Protein AF-A0A2T9YZB8-F1 (afdb_monomer_lite)

pLDDT: mean 80.37, std 16.75, range [32.88, 97.62]

Foldseek 3Di:
DDDDDPPPPPPPPPPPPQPVVVDDLVVLLVCCQVVLDLVVCVSDPSSVVSCPDLVSVLSNCVRNPLVDLQCVQPPPCVVVVVCLLDLVNLLVNVVVVRQQCGNPCSGSVNSCLQNVSLVSLLSQLLDWDWDWDDDDPPPPDPDDFFWADPNTGTHTDRSDDPVCLVVSCVVSVCVDPVNVSVNVSSVCSVVSVVVSSVVVPQDPVGTDDVPPDDPPD

Sequence (217 aa):
MTESVKENKNTTILECINPFEKLDENTLETIFILSGNPEISTLSIKFFRVAHYIPTQVKYLKRNIYARPEFAQSVFYPGHPKLAKKEELVIELLKQEIDIDQGGKNSIYNRIFKHKMNDALYTMLRMFKLEKITYTPGSGNKIEPYIFRNNEYYIVKSLMEEKKIKKIVEEFELYKDENIETLLILLDIRIIRHDLVKGCGISEEGLFLKEKRKVYI

Radius of gyration: 26.98 Å; chains: 1; bounding box: 84×47×89 Å

Structure (mmCIF, N/CA/C/O backbone):
data_AF-A0A2T9YZB8-F1
#
_entry.id   AF-A0A2T9YZB8-F1
#
loop_
_atom_site.group_PDB
_atom_site.id
_atom_site.type_symbol
_atom_site.label_atom_id
_atom_site.label_alt_id
_atom_site.label_comp_id
_atom_site.label_asym_id
_atom_site.label_entity_id
_atom_site.label_seq_id
_atom_site.pdbx_PDB_ins_code
_atom_site.Cartn_x
_atom_site.Cartn_y
_atom_site.Cartn_z
_atom_site.occupancy
_atom_site.B_iso_or_equiv
_atom_site.auth_seq_id
_atom_site.auth_comp_id
_atom_site.auth_asym_id
_atom_site.auth_atom_id
_atom_site.pdbx_PDB_model_num
ATOM 1 N N . MET A 1 1 ? -42.428 32.683 62.999 1.00 44.00 1 MET A N 1
ATOM 2 C CA . MET A 1 1 ? -40.978 32.824 62.764 1.00 44.00 1 MET A CA 1
ATOM 3 C C . MET A 1 1 ? -40.359 31.461 62.969 1.00 44.00 1 MET A C 1
ATOM 5 O O . MET A 1 1 ? -40.305 30.996 64.096 1.00 44.00 1 MET A O 1
ATOM 9 N N . THR A 1 2 ? -39.973 30.818 61.878 1.00 36.28 2 THR A N 1
ATOM 10 C CA . THR A 1 2 ? -39.180 29.590 61.876 1.00 36.28 2 THR A CA 1
ATOM 11 C C . THR A 1 2 ? -38.290 29.691 60.649 1.00 36.28 2 THR A C 1
ATOM 13 O O . THR A 1 2 ? -38.727 29.487 59.520 1.00 36.28 2 THR A O 1
ATOM 16 N N . GLU A 1 3 ? -37.069 30.158 60.889 1.00 42.62 3 GLU A N 1
ATOM 17 C CA . GLU A 1 3 ? -35.945 30.003 59.973 1.00 42.62 3 GLU A CA 1
ATOM 18 C C . GLU A 1 3 ? -35.447 28.550 60.001 1.00 42.62 3 GLU A C 1
ATOM 20 O O . GLU A 1 3 ? -35.822 27.773 60.882 1.00 42.62 3 GLU A O 1
ATOM 25 N N . SER A 1 4 ? -34.518 28.254 59.083 1.00 36.56 4 SER A N 1
ATOM 26 C CA . SER A 1 4 ? -33.731 27.018 58.936 1.00 36.56 4 SER A CA 1
ATOM 27 C C . SER A 1 4 ? -34.372 26.006 57.963 1.00 36.56 4 SER A C 1
ATOM 29 O O . SER A 1 4 ? -35.561 25.731 58.033 1.00 36.56 4 SER A O 1
ATOM 31 N N . VAL A 1 5 ? -33.698 25.437 56.961 1.00 39.66 5 VAL A N 1
ATOM 32 C CA . VAL A 1 5 ? -32.302 25.475 56.502 1.00 39.66 5 VAL A CA 1
ATOM 33 C C . VAL A 1 5 ? -32.358 25.290 54.979 1.00 39.66 5 VAL A C 1
ATOM 35 O O . VAL A 1 5 ? -32.970 24.338 54.498 1.00 39.66 5 VAL A O 1
ATOM 38 N N . LYS A 1 6 ? -31.722 26.172 54.198 1.00 42.91 6 LYS A N 1
ATOM 39 C CA . LYS A 1 6 ? -31.388 25.864 52.798 1.00 42.91 6 LYS A CA 1
ATOM 40 C C . LYS A 1 6 ? -30.210 24.894 52.820 1.00 42.91 6 LYS A C 1
ATOM 42 O O . LYS A 1 6 ? -29.080 25.307 53.066 1.00 42.91 6 LYS A O 1
ATOM 47 N N . GLU A 1 7 ? -30.472 23.614 52.581 1.00 40.53 7 GLU A N 1
ATOM 48 C CA . GLU A 1 7 ? -29.420 22.648 52.277 1.00 40.53 7 GLU A CA 1
ATOM 49 C C . GLU A 1 7 ? -28.763 23.027 50.945 1.00 40.53 7 GLU A C 1
ATOM 51 O O . GLU A 1 7 ? -29.303 22.797 49.861 1.00 40.53 7 GLU A O 1
ATOM 56 N N . ASN A 1 8 ? -27.575 23.623 51.032 1.00 43.12 8 ASN A N 1
ATOM 57 C CA . ASN A 1 8 ? -26.653 23.730 49.911 1.00 43.12 8 ASN A CA 1
ATOM 58 C C . ASN A 1 8 ? -26.183 22.321 49.528 1.00 43.12 8 ASN A C 1
ATOM 60 O O . ASN A 1 8 ? -25.200 21.810 50.063 1.00 43.12 8 ASN A O 1
ATOM 64 N N . LYS A 1 9 ? -26.856 21.704 48.555 1.00 43.38 9 LYS A N 1
ATOM 65 C CA . LYS A 1 9 ? -26.303 20.577 47.799 1.00 43.38 9 LYS A CA 1
ATOM 66 C C . LYS A 1 9 ? -25.266 21.100 46.806 1.00 43.38 9 LYS A C 1
ATOM 68 O O . LYS A 1 9 ? -25.502 21.130 45.604 1.00 43.38 9 LYS A O 1
ATOM 73 N N . ASN A 1 10 ? -24.097 21.491 47.310 1.00 44.50 10 ASN A N 1
ATOM 74 C CA . ASN A 1 10 ? -22.891 21.540 46.486 1.00 44.50 10 ASN A CA 1
ATOM 75 C C . ASN A 1 10 ? -22.405 20.102 46.291 1.00 44.50 10 ASN A C 1
ATOM 77 O O . ASN A 1 10 ? -21.452 19.646 46.918 1.00 44.50 10 ASN A O 1
ATOM 81 N N . THR A 1 11 ? -23.109 19.360 45.441 1.00 44.06 11 THR A N 1
ATOM 82 C CA . THR A 1 11 ? -22.581 18.125 44.876 1.00 44.06 11 THR A CA 1
ATOM 83 C C . THR A 1 11 ? -21.593 18.546 43.802 1.00 44.06 11 THR A C 1
ATOM 85 O O . THR A 1 11 ? -21.965 18.772 42.653 1.00 44.06 11 THR A O 1
ATOM 88 N N . THR A 1 12 ? -20.331 18.717 44.187 1.00 46.50 12 THR A N 1
ATOM 89 C CA . THR A 1 12 ? -19.229 18.788 43.232 1.00 46.50 12 THR A CA 1
ATOM 90 C C . THR A 1 12 ? -19.216 17.446 42.514 1.00 46.50 12 THR A C 1
ATOM 92 O O . THR A 1 12 ? -18.733 16.449 43.050 1.00 46.50 12 THR A O 1
ATOM 95 N N . ILE A 1 13 ? -19.836 17.389 41.336 1.00 51.94 13 ILE A N 1
ATOM 96 C CA . ILE A 1 13 ? -19.652 16.289 40.398 1.00 51.94 13 ILE A CA 1
ATOM 97 C C . ILE A 1 13 ? -18.162 16.335 40.081 1.00 51.94 13 ILE A C 1
ATOM 99 O O . ILE A 1 13 ? -17.707 17.200 39.337 1.00 51.94 13 ILE A O 1
ATOM 103 N N . LEU A 1 14 ? -17.382 15.476 40.737 1.00 52.75 14 LEU A N 1
ATOM 104 C CA . LEU A 1 14 ? -16.025 15.201 40.309 1.00 52.75 14 LEU A CA 1
ATOM 105 C C . LEU A 1 14 ? -16.200 14.627 38.905 1.00 52.75 14 LEU A C 1
ATOM 107 O O . LEU A 1 14 ? -16.621 13.479 38.757 1.00 52.75 14 LEU A O 1
ATOM 111 N N . GLU A 1 15 ? -15.997 15.450 37.877 1.00 60.88 15 GLU A N 1
ATOM 112 C CA . GLU A 1 15 ? -15.907 14.956 36.513 1.00 60.88 15 GLU A CA 1
ATOM 113 C C . GLU A 1 15 ? -14.882 13.829 36.556 1.00 60.88 15 GLU A C 1
ATOM 115 O O . GLU A 1 15 ? -13.724 14.033 36.929 1.00 60.88 15 GLU A O 1
ATOM 120 N N . CYS A 1 16 ? -15.335 12.605 36.295 1.00 64.38 16 CYS A N 1
ATOM 121 C CA . CYS A 1 16 ? -14.466 11.445 36.282 1.00 64.38 16 CYS A CA 1
ATOM 122 C C . CYS A 1 16 ? -13.602 11.575 35.023 1.00 64.38 16 CYS A C 1
ATOM 124 O O . CYS A 1 16 ? -13.920 11.018 33.974 1.00 64.38 16 CYS A O 1
ATOM 126 N N . ILE A 1 17 ? -12.554 12.402 35.100 1.00 78.75 17 ILE A N 1
ATOM 127 C CA . ILE A 1 17 ? -11.642 12.655 33.991 1.00 78.75 17 ILE A CA 1
ATOM 128 C C . ILE A 1 17 ? -10.991 11.319 33.663 1.00 78.75 17 ILE A C 1
ATOM 130 O O . ILE A 1 17 ? -10.258 10.749 34.477 1.00 78.75 17 ILE A O 1
ATOM 134 N N . ASN A 1 18 ? -11.285 10.826 32.466 1.00 84.38 18 ASN A N 1
ATOM 135 C CA . ASN A 1 18 ? -10.741 9.587 31.951 1.00 84.38 18 ASN A CA 1
ATOM 136 C C . ASN A 1 18 ? -9.200 9.600 32.064 1.00 84.38 18 ASN A C 1
ATOM 138 O O . ASN A 1 18 ? -8.571 10.571 31.636 1.00 84.38 18 ASN A O 1
ATOM 142 N N . PRO A 1 19 ? -8.564 8.561 32.639 1.00 88.12 19 PRO A N 1
ATOM 143 C CA . PRO A 1 19 ? -7.125 8.574 32.896 1.00 88.12 19 PRO A CA 1
ATOM 144 C C . PRO A 1 19 ? -6.287 8.722 31.618 1.00 88.12 19 PRO A C 1
ATOM 146 O O . PRO A 1 19 ? -5.214 9.318 31.673 1.00 88.12 19 PRO A O 1
ATOM 149 N N . PHE A 1 20 ? -6.786 8.260 30.467 1.00 90.38 20 PHE A N 1
ATOM 150 C CA . PHE A 1 20 ? -6.106 8.404 29.177 1.00 90.38 20 PHE A CA 1
ATOM 151 C C . PHE A 1 20 ? -6.061 9.855 28.685 1.00 90.38 20 PHE A C 1
ATOM 153 O O . PHE A 1 20 ? -5.141 10.220 27.961 1.00 90.38 20 PHE A O 1
ATOM 160 N N . GLU A 1 21 ? -6.985 10.717 29.122 1.00 90.06 21 GLU A N 1
ATOM 161 C CA . GLU A 1 21 ? -6.969 12.143 28.762 1.00 90.06 21 GLU A CA 1
ATOM 162 C C . GLU A 1 21 ? -5.767 12.878 29.383 1.00 90.06 21 GLU A C 1
ATOM 164 O O . GLU A 1 21 ? -5.286 13.873 28.834 1.00 90.06 21 GLU A O 1
ATOM 169 N N . LYS A 1 22 ? -5.229 12.349 30.491 1.00 91.75 22 LYS A N 1
ATOM 170 C CA . LYS A 1 22 ? -4.060 12.901 31.193 1.00 91.75 22 LYS A CA 1
ATOM 171 C C . LYS A 1 22 ? -2.725 12.506 30.558 1.00 91.75 22 LYS A C 1
ATOM 173 O O . LYS A 1 22 ? -1.724 13.163 30.823 1.00 91.75 22 LYS A O 1
ATOM 178 N N . LEU A 1 23 ? -2.696 11.444 29.753 1.00 93.94 23 LEU A N 1
ATOM 179 C CA . LEU A 1 23 ? -1.476 10.962 29.102 1.00 93.94 23 LEU A CA 1
ATOM 180 C C . LEU A 1 23 ? -1.137 11.831 27.891 1.00 93.94 23 LEU A C 1
ATOM 182 O O . LEU A 1 23 ? -2.036 12.326 27.212 1.00 93.94 23 LEU A O 1
ATOM 186 N N . ASP A 1 24 ? 0.145 12.027 27.602 1.00 95.81 24 ASP A N 1
ATOM 187 C CA . ASP A 1 24 ? 0.586 12.721 26.391 1.00 95.81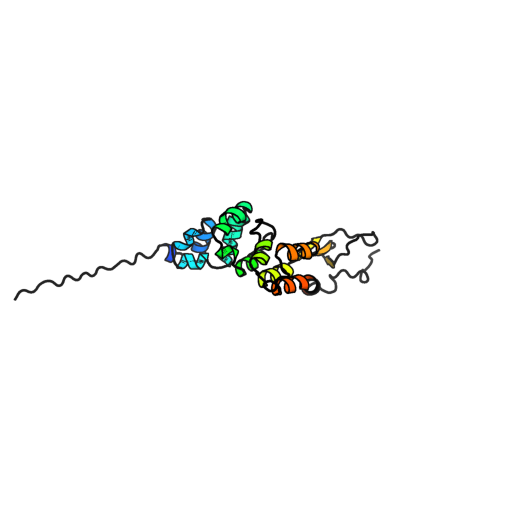 24 ASP A CA 1
ATOM 188 C C . ASP A 1 24 ? 0.372 11.866 25.126 1.00 95.81 24 ASP A C 1
ATOM 190 O O . ASP A 1 24 ? 0.149 10.655 25.187 1.00 95.81 24 ASP A O 1
ATOM 194 N N . GLU A 1 25 ? 0.423 12.511 23.959 1.00 95.88 25 GLU A N 1
ATOM 195 C CA . GLU A 1 25 ? 0.136 11.862 22.674 1.00 95.88 25 GLU A CA 1
ATOM 196 C C . GLU A 1 25 ? 1.131 10.747 22.325 1.00 95.88 25 GLU A C 1
ATOM 198 O O . GLU A 1 25 ? 0.713 9.728 21.778 1.00 95.88 25 GLU A O 1
ATOM 203 N N . ASN A 1 26 ? 2.413 10.881 22.689 1.00 96.69 26 ASN A N 1
ATOM 204 C CA . ASN A 1 26 ? 3.423 9.854 22.411 1.00 96.69 26 ASN A CA 1
ATOM 205 C C . ASN A 1 26 ? 3.191 8.610 23.274 1.00 96.69 26 ASN A C 1
ATOM 207 O O . ASN A 1 26 ? 3.314 7.478 22.793 1.00 96.69 26 ASN A O 1
ATOM 211 N N . THR A 1 27 ? 2.820 8.806 24.542 1.00 96.94 27 THR A N 1
ATOM 212 C CA . THR A 1 27 ? 2.438 7.707 25.435 1.00 96.94 27 THR A CA 1
ATOM 213 C C . THR A 1 27 ? 1.204 6.983 24.903 1.00 96.94 27 THR A C 1
ATOM 215 O O . THR A 1 27 ? 1.208 5.755 24.810 1.00 96.94 27 THR A O 1
ATOM 218 N N . LEU A 1 28 ? 0.170 7.719 24.484 1.00 97.19 28 LEU A N 1
ATOM 219 C CA . LEU A 1 28 ? -1.028 7.128 23.882 1.00 97.19 28 LEU A CA 1
ATOM 220 C C . LEU A 1 28 ? -0.701 6.374 22.589 1.00 97.19 28 LEU A C 1
ATOM 222 O O . LEU A 1 28 ? -1.117 5.229 22.437 1.00 97.19 28 LEU A O 1
ATOM 226 N N . GLU A 1 29 ? 0.092 6.956 21.689 1.00 97.62 29 GLU A N 1
ATOM 227 C CA . GLU A 1 29 ? 0.536 6.293 20.459 1.00 97.62 29 GLU A CA 1
ATOM 228 C C . GLU A 1 29 ? 1.261 4.976 20.777 1.00 97.62 29 GLU A C 1
ATOM 230 O O . GLU A 1 29 ? 0.983 3.938 20.172 1.00 97.62 29 GLU A O 1
ATOM 235 N N . THR A 1 30 ? 2.156 4.996 21.764 1.00 97.44 30 THR A N 1
ATOM 236 C CA . THR A 1 30 ? 2.915 3.816 22.187 1.00 97.44 30 THR A CA 1
ATOM 237 C C . THR A 1 30 ? 1.993 2.727 22.727 1.00 97.44 30 THR A C 1
ATOM 239 O O . THR A 1 30 ? 2.101 1.574 22.307 1.00 97.44 30 THR A O 1
ATOM 242 N N . ILE A 1 31 ? 1.041 3.078 23.599 1.00 96.50 31 ILE A N 1
ATOM 243 C CA . ILE A 1 31 ? 0.033 2.133 24.101 1.00 96.50 31 ILE A CA 1
ATOM 244 C C . ILE A 1 31 ? -0.785 1.574 22.930 1.00 96.50 31 ILE A C 1
ATOM 246 O O . ILE A 1 31 ? -0.981 0.359 22.859 1.00 96.50 31 ILE A O 1
ATOM 250 N N . PHE A 1 32 ? -1.204 2.427 21.984 1.00 97.06 32 PHE A N 1
ATOM 251 C CA . PHE A 1 32 ? -1.960 2.001 20.807 1.00 97.06 32 PHE A CA 1
ATOM 252 C C . PHE A 1 32 ? -1.230 0.901 20.042 1.00 97.06 32 PHE A C 1
ATOM 254 O O . PHE A 1 32 ? -1.743 -0.204 19.856 1.00 97.06 32 PHE A O 1
ATOM 261 N N . ILE A 1 33 ? 0.004 1.205 19.640 1.00 96.62 33 ILE A N 1
ATOM 262 C CA . ILE A 1 33 ? 0.843 0.339 18.819 1.00 96.62 33 ILE A CA 1
ATOM 263 C C . ILE A 1 33 ? 1.174 -0.961 19.554 1.00 96.62 33 ILE A C 1
ATOM 265 O O . ILE A 1 33 ? 1.114 -2.029 18.946 1.00 96.62 33 ILE A O 1
ATOM 269 N N . LEU A 1 34 ? 1.526 -0.900 20.840 1.00 96.31 34 LEU A N 1
ATOM 270 C CA . LEU A 1 34 ? 1.955 -2.080 21.594 1.00 96.31 34 LEU A CA 1
ATOM 271 C C . LEU A 1 34 ? 0.803 -3.006 21.987 1.00 96.31 34 LEU A C 1
ATOM 273 O O . LEU A 1 34 ? 1.030 -4.205 22.121 1.00 96.31 34 LEU A O 1
ATOM 277 N N . SER A 1 35 ? -0.416 -2.485 22.133 1.00 94.38 35 SER A N 1
ATOM 278 C CA . SER A 1 35 ? -1.579 -3.303 22.495 1.00 94.38 35 SER A CA 1
ATOM 279 C C . SER A 1 35 ? -1.949 -4.351 21.443 1.00 94.38 35 SER A C 1
ATOM 281 O O . SER A 1 35 ? -2.573 -5.357 21.770 1.00 94.38 35 SER A O 1
ATOM 283 N N . GLY A 1 36 ? -1.649 -4.081 20.166 1.00 90.44 36 GLY A N 1
ATOM 284 C CA . GLY A 1 36 ? -2.154 -4.867 19.044 1.00 90.44 36 GLY A CA 1
ATOM 285 C C . GLY A 1 36 ? -3.684 -4.875 18.902 1.00 90.44 36 GLY A C 1
ATOM 286 O O . GLY A 1 36 ? -4.187 -5.581 18.036 1.00 90.44 36 GLY A O 1
ATOM 287 N N . ASN A 1 37 ? -4.433 -4.083 19.675 1.00 91.25 37 ASN A N 1
ATOM 288 C CA . ASN A 1 37 ? -5.894 -4.095 19.701 1.00 91.25 37 ASN A CA 1
ATOM 289 C C . ASN A 1 37 ? -6.452 -2.731 19.252 1.00 91.25 37 ASN A C 1
ATOM 291 O O . ASN A 1 37 ? -6.304 -1.758 19.987 1.00 91.25 37 ASN A O 1
ATOM 295 N N . PRO A 1 38 ? -7.116 -2.631 18.087 1.00 91.06 38 PRO A N 1
ATOM 296 C CA . PRO A 1 38 ? -7.614 -1.351 17.588 1.00 91.06 38 PRO A CA 1
ATOM 297 C C . PRO A 1 38 ? -8.761 -0.778 18.441 1.00 91.06 38 PRO A C 1
ATOM 299 O O . PRO A 1 38 ? -8.960 0.439 18.452 1.00 91.06 38 PRO A O 1
ATOM 302 N N . GLU A 1 39 ? -9.472 -1.617 19.202 1.00 92.56 39 GLU A N 1
ATOM 303 C CA . GLU A 1 39 ? -10.621 -1.212 20.025 1.00 92.56 39 GLU A CA 1
ATOM 304 C C . GLU A 1 39 ? -10.229 -0.303 21.191 1.00 92.56 39 GLU A C 1
ATOM 306 O O . GLU A 1 39 ? -11.036 0.490 21.656 1.00 92.56 39 GLU A O 1
ATOM 311 N N . ILE A 1 40 ? -8.969 -0.315 21.637 1.00 93.19 40 ILE A N 1
ATOM 312 C CA . ILE A 1 40 ? -8.544 0.590 22.721 1.00 93.19 40 ILE A CA 1
ATOM 313 C C . ILE A 1 40 ? -8.639 2.069 22.319 1.00 93.19 40 ILE A C 1
ATOM 315 O O . ILE A 1 40 ? -8.649 2.947 23.179 1.00 93.19 40 ILE A O 1
ATOM 319 N N . SER A 1 41 ? -8.726 2.360 21.016 1.00 92.94 41 SER A N 1
ATOM 320 C CA . SER A 1 41 ? -8.947 3.717 20.516 1.00 92.94 41 SER A CA 1
ATOM 321 C C . SER A 1 41 ? -10.281 4.309 20.975 1.00 92.94 41 SER A C 1
ATOM 323 O O . SER A 1 41 ? -10.423 5.528 20.986 1.00 92.94 41 SER A O 1
ATOM 325 N N . THR A 1 42 ? -11.247 3.487 21.399 1.00 94.12 42 THR A N 1
ATOM 326 C CA . THR A 1 42 ? -12.550 3.951 21.896 1.00 94.12 42 THR A CA 1
ATOM 327 C C . THR A 1 42 ? -12.518 4.362 23.365 1.00 94.12 42 THR A C 1
ATOM 329 O O . THR A 1 42 ? -13.522 4.850 23.880 1.00 94.12 42 THR A O 1
ATOM 332 N N . LEU A 1 43 ? -11.393 4.160 24.060 1.00 93.44 43 LEU A N 1
ATOM 333 C CA . LEU A 1 43 ? -11.299 4.416 25.495 1.00 93.44 43 LEU A CA 1
ATOM 334 C C . LEU A 1 43 ? -11.384 5.903 25.829 1.00 93.44 43 LEU A C 1
ATOM 336 O O . LEU A 1 43 ? -11.811 6.223 26.929 1.00 93.44 43 LEU A O 1
ATOM 340 N N . SER A 1 44 ? -10.985 6.809 24.934 1.00 94.50 44 SER A N 1
ATOM 341 C CA . SER A 1 44 ? -11.056 8.259 25.154 1.00 94.50 44 SER A CA 1
ATOM 342 C C . SER A 1 44 ? -11.046 9.023 23.823 1.00 94.50 44 SER A C 1
ATOM 344 O O . SER A 1 44 ? -10.613 8.489 22.802 1.00 94.50 44 SER A O 1
ATOM 346 N N . ILE A 1 45 ? -11.493 10.286 23.812 1.00 93.12 45 ILE A N 1
ATOM 347 C CA . ILE A 1 45 ? -11.504 11.111 22.588 1.00 93.12 45 ILE A CA 1
ATOM 348 C C . ILE A 1 45 ? -10.075 11.433 22.153 1.00 93.12 45 ILE A C 1
ATOM 350 O O . ILE A 1 45 ? -9.756 11.359 20.964 1.00 93.12 45 ILE A O 1
ATOM 354 N N . LYS A 1 46 ? -9.199 11.779 23.101 1.00 94.75 46 LYS A N 1
ATOM 355 C CA . LYS A 1 46 ? -7.782 12.005 22.806 1.00 94.75 46 LYS A CA 1
ATOM 356 C C . LYS A 1 46 ? -7.129 10.748 22.239 1.00 94.75 46 LYS A C 1
ATOM 358 O O . LYS A 1 46 ? -6.438 10.828 21.226 1.00 94.75 46 LYS A O 1
ATOM 363 N N . PHE A 1 47 ? -7.416 9.586 22.824 1.00 95.50 47 PHE A N 1
ATOM 364 C CA . PHE A 1 47 ? -6.885 8.318 22.339 1.00 95.50 47 PHE A CA 1
ATOM 365 C C . PHE A 1 47 ? -7.391 7.990 20.928 1.00 95.50 47 PHE A C 1
ATOM 367 O O . PHE A 1 47 ? -6.606 7.628 20.052 1.00 95.50 47 PHE A O 1
ATOM 374 N N . PHE A 1 48 ? -8.682 8.210 20.671 1.00 95.38 48 PHE A N 1
ATOM 375 C CA . PHE A 1 48 ? -9.274 8.065 19.345 1.00 95.38 48 PHE A CA 1
ATOM 376 C C . PHE A 1 48 ? -8.543 8.917 18.303 1.00 95.38 48 PHE A C 1
ATOM 378 O O . PHE A 1 48 ? -8.192 8.407 17.239 1.00 95.38 48 PHE A O 1
ATOM 385 N N . ARG A 1 49 ? -8.273 10.195 18.611 1.00 95.62 49 ARG A N 1
ATOM 386 C CA . ARG A 1 49 ? -7.558 11.116 17.710 1.00 95.62 49 ARG A CA 1
ATOM 387 C C . ARG A 1 49 ? -6.153 10.616 17.389 1.00 95.62 49 ARG A C 1
ATOM 389 O O . ARG A 1 49 ? -5.805 10.543 16.214 1.00 95.62 49 ARG A O 1
ATOM 396 N N . VAL A 1 50 ? -5.392 10.212 18.408 1.00 96.44 50 VAL A N 1
ATOM 397 C CA . VAL A 1 50 ? -4.040 9.653 18.236 1.00 96.44 50 VAL A CA 1
ATOM 398 C C . VAL A 1 50 ? -4.083 8.385 17.378 1.00 96.44 50 VAL A C 1
ATOM 400 O O . VAL A 1 50 ? -3.360 8.277 16.393 1.00 96.44 50 VAL A O 1
ATOM 403 N N . ALA A 1 51 ? -4.991 7.452 17.671 1.00 95.44 51 ALA A N 1
ATOM 404 C CA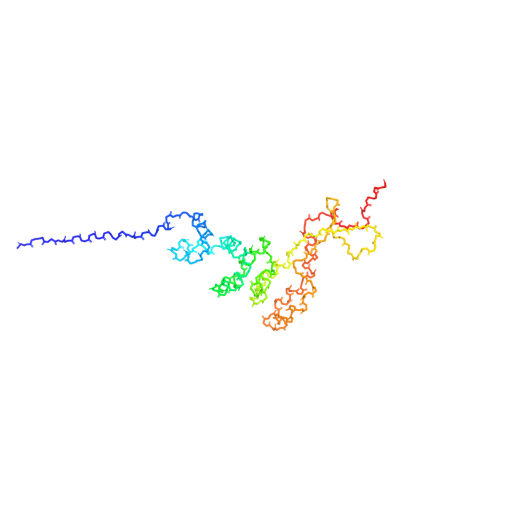 . ALA A 1 51 ? -5.136 6.206 16.917 1.00 95.44 51 ALA A CA 1
ATOM 405 C C . ALA A 1 51 ? -5.586 6.408 15.455 1.00 95.44 51 ALA A C 1
ATOM 407 O O . ALA A 1 51 ? -5.322 5.559 14.601 1.00 95.44 51 ALA A O 1
ATOM 408 N N . HIS A 1 52 ? -6.275 7.512 15.150 1.00 94.69 52 HIS A N 1
ATOM 409 C CA . HIS A 1 52 ? -6.740 7.837 13.796 1.00 94.69 52 HIS A CA 1
ATOM 410 C C . HIS A 1 52 ? -5.741 8.657 12.977 1.00 94.69 52 HIS A C 1
ATOM 412 O O . HIS A 1 52 ? -5.947 8.828 11.768 1.00 94.69 52 HIS A O 1
ATOM 418 N N . TYR A 1 53 ? -4.653 9.114 13.596 1.00 95.75 53 TYR A N 1
ATOM 419 C CA . TYR A 1 53 ? -3.575 9.793 12.900 1.00 95.75 53 TYR A CA 1
ATOM 420 C C . T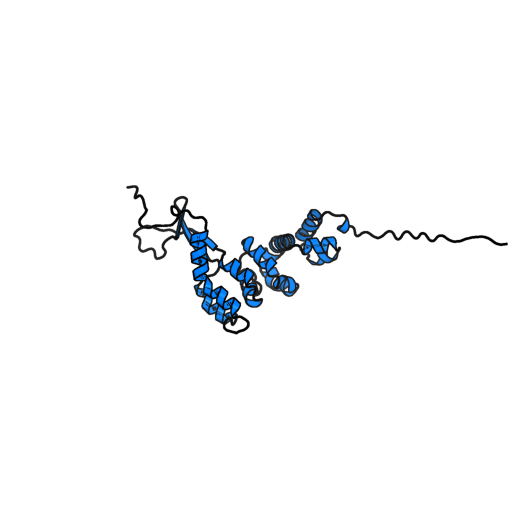YR A 1 53 ? -2.835 8.823 11.969 1.00 95.75 53 TYR A C 1
ATOM 422 O O . TYR A 1 53 ? -2.475 7.712 12.362 1.00 95.75 53 TYR A O 1
ATOM 430 N N . ILE A 1 54 ? -2.615 9.229 10.715 1.00 95.50 54 ILE A N 1
ATOM 431 C CA . ILE A 1 54 ? -2.078 8.346 9.669 1.00 95.50 54 ILE A CA 1
ATOM 432 C C . ILE A 1 54 ? -0.717 7.735 10.059 1.00 95.50 54 ILE A C 1
ATOM 434 O O . ILE A 1 54 ? -0.608 6.509 10.017 1.00 95.50 54 ILE A O 1
ATOM 438 N N . PRO A 1 55 ? 0.297 8.507 10.503 1.00 95.62 55 PRO A N 1
ATOM 439 C CA . PRO A 1 55 ? 1.567 7.938 10.958 1.00 95.62 55 PRO A CA 1
ATOM 440 C C . PRO A 1 55 ? 1.417 6.879 12.056 1.00 95.62 55 PRO A C 1
ATOM 442 O O . PRO A 1 55 ? 2.091 5.849 12.020 1.00 95.62 55 PRO A O 1
ATOM 445 N N . THR A 1 56 ? 0.496 7.085 12.999 1.00 96.69 56 THR A N 1
ATOM 446 C CA . THR A 1 56 ? 0.200 6.117 14.061 1.00 96.69 56 THR A CA 1
ATOM 447 C C . THR A 1 56 ? -0.435 4.845 13.498 1.00 96.69 56 THR A C 1
ATOM 449 O O . THR A 1 56 ? -0.006 3.740 13.839 1.00 96.69 56 THR A O 1
ATOM 452 N N . GLN A 1 57 ? -1.390 4.974 12.570 1.00 95.38 57 GLN A N 1
ATOM 453 C CA . GLN A 1 57 ? -1.988 3.835 11.867 1.00 95.38 57 GLN A CA 1
ATOM 454 C C . GLN A 1 57 ? -0.934 3.039 11.094 1.00 95.38 57 GLN A C 1
ATOM 456 O O . GLN A 1 57 ? -0.900 1.817 11.193 1.00 95.38 57 GLN A O 1
ATOM 461 N N . VAL A 1 58 ? -0.023 3.707 10.385 1.00 95.00 58 VAL A N 1
ATOM 462 C CA . VAL A 1 58 ? 1.070 3.058 9.644 1.00 95.00 58 VAL A CA 1
ATOM 463 C C . VAL A 1 58 ? 1.980 2.269 10.585 1.00 95.00 58 VAL A C 1
ATOM 465 O O . VAL A 1 58 ? 2.248 1.094 10.324 1.00 95.00 58 VAL A O 1
ATOM 468 N N . LYS A 1 59 ? 2.408 2.860 11.710 1.00 95.56 59 LYS A N 1
ATOM 469 C CA . LYS A 1 59 ? 3.223 2.163 12.722 1.00 95.56 59 LYS A CA 1
ATOM 470 C C . LYS A 1 59 ? 2.497 0.940 13.290 1.00 95.56 59 LYS A C 1
ATOM 472 O O . LYS A 1 59 ? 3.093 -0.134 13.384 1.00 95.56 59 LYS A O 1
ATOM 477 N N . TYR A 1 60 ? 1.214 1.085 13.629 1.00 95.44 60 TYR A N 1
ATOM 478 C CA . TYR A 1 60 ? 0.382 -0.009 14.133 1.00 95.44 60 TYR A CA 1
ATOM 479 C C . TYR A 1 60 ? 0.265 -1.143 13.104 1.00 95.44 60 TYR A C 1
ATOM 481 O O . TYR A 1 60 ? 0.508 -2.303 13.439 1.00 95.44 60 TYR A O 1
ATOM 489 N N . LEU A 1 61 ? -0.053 -0.820 11.846 1.00 93.44 61 LEU A N 1
ATOM 490 C CA . LEU A 1 61 ? -0.214 -1.808 10.780 1.00 93.44 61 LEU A CA 1
ATOM 491 C C . LEU A 1 61 ? 1.097 -2.529 10.480 1.00 93.44 61 LEU A C 1
ATOM 493 O O . LEU A 1 61 ? 1.105 -3.754 10.403 1.00 93.44 61 LEU A O 1
ATOM 497 N N . LYS A 1 62 ? 2.208 -1.797 10.352 1.00 91.56 62 LYS A N 1
ATOM 498 C CA . LYS A 1 62 ? 3.532 -2.376 10.090 1.00 91.56 62 LYS A CA 1
ATOM 499 C C . LYS A 1 62 ? 3.929 -3.371 11.180 1.00 91.56 62 LYS A C 1
ATOM 501 O O . LYS A 1 62 ? 4.395 -4.462 10.871 1.00 91.56 62 LYS A O 1
ATOM 506 N N . ARG A 1 63 ? 3.703 -3.015 12.449 1.00 92.19 63 ARG A N 1
ATOM 507 C CA . ARG A 1 63 ? 4.062 -3.856 13.596 1.00 92.19 63 ARG A CA 1
ATOM 508 C C . ARG A 1 63 ? 3.141 -5.064 13.770 1.00 92.19 63 ARG A C 1
ATOM 510 O O . ARG A 1 63 ? 3.632 -6.165 13.993 1.00 92.19 63 ARG A O 1
ATOM 517 N N . ASN A 1 64 ? 1.827 -4.853 13.740 1.00 91.56 64 ASN A N 1
ATOM 518 C CA . ASN A 1 64 ? 0.862 -5.846 14.224 1.00 91.56 64 ASN A CA 1
ATOM 519 C C . ASN A 1 64 ? 0.156 -6.611 13.104 1.00 91.56 64 ASN A C 1
ATOM 521 O O . ASN A 1 64 ? -0.287 -7.735 13.325 1.00 91.56 64 ASN A O 1
ATOM 525 N N . ILE A 1 65 ? 0.037 -6.005 11.921 1.00 90.06 65 ILE A N 1
ATOM 526 C CA . ILE A 1 65 ? -0.809 -6.510 10.837 1.00 90.06 65 ILE A CA 1
ATOM 527 C C . ILE A 1 65 ? 0.045 -7.063 9.696 1.00 90.06 65 ILE A C 1
ATOM 529 O O . ILE A 1 65 ? -0.026 -8.251 9.406 1.00 90.06 65 ILE A O 1
ATOM 533 N N . TYR A 1 66 ? 0.912 -6.248 9.094 1.00 86.88 66 TYR A N 1
ATOM 534 C CA . TYR A 1 66 ? 1.762 -6.664 7.970 1.00 86.88 66 TYR A CA 1
ATOM 535 C C . TYR A 1 66 ? 2.898 -7.611 8.372 1.00 86.88 66 TYR A C 1
ATOM 537 O O . TYR A 1 66 ? 3.411 -8.332 7.527 1.00 86.88 66 TYR A O 1
ATOM 545 N N . ALA A 1 67 ? 3.229 -7.703 9.663 1.00 85.56 67 ALA A N 1
ATOM 546 C CA . ALA A 1 67 ? 4.089 -8.770 10.173 1.00 85.56 67 ALA A CA 1
ATOM 547 C C . ALA A 1 67 ? 3.447 -10.174 10.068 1.00 85.56 67 ALA A C 1
ATOM 549 O O . ALA A 1 67 ? 4.128 -11.172 10.291 1.00 85.56 67 ALA A O 1
ATOM 550 N N . ARG A 1 68 ? 2.136 -10.261 9.787 1.00 87.75 68 ARG A N 1
ATOM 551 C CA . ARG A 1 68 ? 1.347 -11.503 9.705 1.00 87.75 68 ARG A CA 1
ATOM 552 C C . ARG A 1 68 ? 0.387 -11.434 8.503 1.00 87.75 68 ARG A C 1
ATOM 554 O O . ARG A 1 68 ? -0.793 -11.113 8.685 1.00 87.75 68 ARG A O 1
ATOM 561 N N . PRO A 1 69 ? 0.865 -11.693 7.272 1.00 81.06 69 PRO A N 1
ATOM 562 C CA . PRO A 1 69 ? 0.095 -11.460 6.046 1.00 81.06 69 PRO A CA 1
ATOM 563 C C . PRO A 1 69 ? -1.293 -12.123 6.021 1.00 81.06 69 PRO A C 1
ATOM 565 O O . PRO A 1 69 ? -2.264 -11.516 5.563 1.00 81.06 69 PRO A O 1
ATOM 568 N N . GLU A 1 70 ? -1.429 -13.331 6.573 1.00 84.25 70 GLU A N 1
ATOM 569 C CA . GLU A 1 70 ? -2.695 -14.071 6.627 1.00 84.25 70 GLU A CA 1
ATOM 570 C C . GLU A 1 70 ? -3.730 -13.370 7.519 1.00 84.25 70 GLU A C 1
ATOM 572 O O . GLU A 1 70 ? -4.924 -13.344 7.198 1.00 84.25 70 GLU A O 1
ATOM 577 N N . PHE A 1 71 ? -3.272 -12.764 8.621 1.00 86.12 71 PHE A N 1
ATOM 578 C CA . PHE A 1 71 ? -4.112 -12.019 9.559 1.00 86.12 71 PHE A CA 1
ATOM 579 C C . PHE A 1 71 ? -4.632 -10.726 8.931 1.00 86.12 71 PHE A C 1
ATOM 581 O O . PHE A 1 71 ? -5.827 -10.429 9.017 1.00 86.12 71 PHE A O 1
ATOM 588 N N . ALA A 1 72 ? -3.749 -9.990 8.249 1.00 82.06 72 ALA A N 1
ATOM 589 C CA . ALA A 1 72 ? -4.118 -8.795 7.498 1.00 82.06 72 ALA A CA 1
ATOM 590 C C . ALA A 1 72 ? -5.246 -9.098 6.501 1.00 82.06 72 ALA A C 1
ATOM 592 O O . ALA A 1 72 ? -6.253 -8.386 6.452 1.00 82.06 72 ALA A O 1
ATOM 593 N N . GLN A 1 73 ? -5.096 -10.194 5.750 1.00 78.50 73 GLN A N 1
ATOM 594 C CA . GLN A 1 73 ? -6.027 -10.596 4.704 1.00 78.50 73 GLN A CA 1
ATOM 595 C C . GLN A 1 73 ? -7.381 -11.054 5.242 1.00 78.50 73 GLN A C 1
ATOM 597 O O . GLN A 1 73 ? -8.413 -10.616 4.731 1.00 78.50 73 GLN A O 1
ATOM 602 N N . SER A 1 74 ? -7.374 -11.974 6.204 1.00 82.62 74 SER A N 1
ATOM 603 C CA . SER A 1 74 ? -8.551 -12.798 6.509 1.00 82.62 74 SER A CA 1
ATOM 604 C C . SER A 1 74 ? -9.297 -12.349 7.758 1.00 82.62 74 SER A C 1
ATOM 606 O O . SER A 1 74 ? -10.435 -12.760 7.958 1.00 82.62 74 SER A O 1
ATOM 608 N N . VAL A 1 75 ? -8.675 -11.503 8.584 1.00 85.50 75 VAL A N 1
ATOM 609 C CA . VAL A 1 75 ? -9.235 -11.093 9.876 1.00 85.50 75 VAL A CA 1
ATOM 610 C C . VAL A 1 75 ? -9.337 -9.576 9.969 1.00 85.50 75 VAL A C 1
ATOM 612 O O . VAL A 1 75 ? -10.434 -9.043 10.114 1.00 85.50 75 VAL A O 1
ATOM 615 N N . PHE A 1 76 ? -8.218 -8.863 9.815 1.00 89.62 76 PHE A N 1
ATOM 616 C CA . PHE A 1 76 ? -8.176 -7.430 10.104 1.00 89.62 76 PHE A CA 1
ATOM 617 C C . PHE A 1 76 ? -8.980 -6.586 9.105 1.00 89.62 76 PHE A C 1
ATOM 619 O O . PHE A 1 76 ? -9.929 -5.910 9.493 1.00 89.62 76 PHE A O 1
ATOM 626 N N . TYR A 1 77 ? -8.645 -6.613 7.811 1.00 90.06 77 TYR A N 1
ATOM 627 C CA . TYR A 1 77 ? -9.348 -5.777 6.828 1.00 90.06 77 TYR A CA 1
ATOM 628 C C . TYR A 1 77 ? -10.832 -6.136 6.633 1.00 90.06 77 TYR A C 1
ATOM 630 O O . TYR A 1 77 ? -11.623 -5.207 6.456 1.00 90.06 77 TYR A O 1
ATOM 638 N N . PRO A 1 78 ? -11.250 -7.417 6.711 1.00 88.56 78 PRO A N 1
ATOM 639 C CA . PRO A 1 78 ? -12.668 -7.766 6.784 1.00 88.56 78 PRO A CA 1
ATOM 640 C C . PRO A 1 78 ? -13.389 -7.141 7.989 1.00 88.56 78 PRO A C 1
ATOM 642 O O . PRO A 1 78 ? -14.507 -6.657 7.827 1.00 88.56 78 PRO A O 1
ATOM 645 N N . GLY A 1 79 ? -12.747 -7.095 9.164 1.00 88.94 79 GLY A N 1
ATOM 646 C CA . GLY A 1 79 ? -13.288 -6.451 10.370 1.00 88.94 79 GLY A CA 1
ATOM 647 C C . GLY A 1 79 ? -13.240 -4.918 10.344 1.00 88.94 79 GLY A C 1
ATOM 648 O O . GLY A 1 79 ? -14.074 -4.257 10.960 1.00 88.94 79 GLY A O 1
ATOM 649 N N . HIS A 1 80 ? -12.315 -4.331 9.580 1.00 90.38 80 HIS A N 1
ATOM 650 C CA . HIS A 1 80 ? -12.108 -2.882 9.501 1.00 90.38 80 HIS A CA 1
ATOM 651 C C . HIS A 1 80 ? -12.151 -2.361 8.047 1.00 90.38 80 HIS A C 1
ATOM 653 O O . HIS A 1 80 ? -11.165 -1.810 7.539 1.00 90.38 80 HIS A O 1
ATOM 659 N N . PRO A 1 81 ? -13.306 -2.447 7.355 1.00 90.62 81 PRO A N 1
ATOM 660 C CA . PRO A 1 81 ? -13.419 -2.122 5.929 1.00 90.62 81 PRO A CA 1
ATOM 661 C C . PRO A 1 81 ? -13.156 -0.644 5.608 1.00 90.62 81 PRO A C 1
ATOM 663 O O . PRO A 1 81 ? -12.744 -0.318 4.495 1.00 90.62 81 PRO A O 1
ATOM 666 N N . LYS A 1 82 ? -13.358 0.266 6.570 1.00 91.81 82 LYS A N 1
ATOM 667 C CA . LYS A 1 82 ? -13.013 1.689 6.405 1.00 91.81 82 LYS A CA 1
ATOM 668 C C . LYS A 1 82 ? -11.507 1.883 6.222 1.00 91.81 82 LYS A C 1
ATOM 670 O O . LYS A 1 82 ? -11.102 2.657 5.363 1.00 91.81 82 LYS A O 1
ATOM 675 N N . LEU A 1 83 ? -10.684 1.143 6.972 1.00 91.19 83 LEU A N 1
ATOM 676 C CA . LEU A 1 83 ? -9.228 1.176 6.812 1.00 91.19 83 LEU A CA 1
ATOM 677 C C . LEU A 1 83 ? -8.808 0.555 5.480 1.00 91.19 83 LEU A C 1
ATOM 679 O O . LEU A 1 83 ? -7.923 1.089 4.819 1.00 91.19 83 LEU A O 1
ATOM 683 N N . ALA A 1 84 ? -9.489 -0.509 5.039 1.00 90.75 84 ALA A N 1
ATOM 684 C CA . ALA A 1 84 ? -9.239 -1.124 3.734 1.00 90.75 84 ALA A CA 1
ATOM 685 C C . ALA A 1 84 ? -9.468 -0.146 2.562 1.00 90.75 84 ALA A C 1
ATOM 687 O O . ALA A 1 84 ? -8.766 -0.216 1.554 1.00 90.75 84 ALA A O 1
ATOM 688 N N . LYS A 1 85 ? -10.387 0.812 2.707 1.00 94.50 85 LYS A N 1
ATOM 689 C CA . LYS A 1 85 ? -10.708 1.825 1.688 1.00 94.50 85 LYS A CA 1
ATOM 690 C C . LYS A 1 85 ? -9.959 3.153 1.855 1.00 94.50 85 LYS A C 1
ATOM 692 O O . LYS A 1 85 ? -10.189 4.068 1.076 1.00 94.50 85 LYS A O 1
ATOM 697 N N . LYS A 1 86 ? -9.088 3.286 2.860 1.00 95.31 86 LYS A N 1
ATOM 698 C CA . LYS A 1 86 ? -8.395 4.548 3.149 1.00 95.31 86 LYS A CA 1
ATOM 699 C C . LYS A 1 86 ? -7.160 4.702 2.256 1.00 95.31 86 LYS A C 1
ATOM 701 O O . LYS A 1 86 ? -6.157 4.033 2.486 1.00 95.31 86 LYS A O 1
ATOM 706 N N . GLU A 1 87 ? -7.248 5.566 1.253 1.00 96.62 87 GLU A N 1
ATOM 707 C CA . GLU A 1 87 ? -6.203 5.769 0.240 1.00 96.62 87 GLU A CA 1
ATOM 708 C C . GLU A 1 87 ? -4.927 6.417 0.795 1.00 96.62 87 GLU A C 1
ATOM 710 O O . GLU A 1 87 ? -3.840 5.884 0.592 1.00 96.62 87 GLU A O 1
ATOM 715 N N . GLU A 1 88 ? -5.046 7.483 1.592 1.00 96.38 88 GLU A N 1
ATOM 716 C CA . GLU A 1 88 ? -3.900 8.144 2.248 1.00 96.38 88 GLU A CA 1
ATOM 717 C C . GLU A 1 88 ? -3.029 7.157 3.038 1.00 96.38 88 GLU A C 1
ATOM 719 O O . GLU A 1 88 ? -1.802 7.221 3.038 1.00 96.38 88 GLU A O 1
ATOM 724 N N . LEU A 1 89 ? -3.680 6.193 3.690 1.00 95.25 89 LEU A N 1
ATOM 725 C CA . LEU A 1 89 ? -3.010 5.140 4.437 1.00 95.25 89 LEU A CA 1
ATOM 726 C C . LEU A 1 89 ? -2.233 4.195 3.511 1.00 95.25 89 LEU A C 1
ATOM 728 O O . LEU A 1 89 ? -1.145 3.757 3.868 1.00 95.25 89 LEU A O 1
ATOM 732 N N . VAL A 1 90 ? -2.771 3.882 2.329 1.00 94.94 90 VAL A N 1
ATOM 733 C CA . VAL A 1 90 ? -2.070 3.079 1.316 1.00 94.94 90 VAL A CA 1
ATOM 734 C C . VAL A 1 90 ? -0.852 3.824 0.781 1.00 94.94 90 VAL A C 1
ATOM 736 O O . VAL A 1 90 ? 0.215 3.225 0.688 1.00 94.94 90 VAL A O 1
ATOM 739 N N . ILE A 1 91 ? -0.979 5.121 0.497 1.00 94.94 91 ILE A N 1
ATOM 740 C CA . ILE A 1 91 ? 0.133 5.969 0.046 1.00 94.94 91 ILE A CA 1
ATOM 741 C C . ILE A 1 91 ? 1.274 5.963 1.070 1.00 94.94 91 ILE A C 1
ATOM 743 O O . ILE A 1 91 ? 2.436 5.793 0.704 1.00 94.94 91 ILE A O 1
ATOM 747 N N . GLU A 1 92 ? 0.969 6.095 2.361 1.00 95.38 92 GLU A N 1
ATOM 748 C CA . GLU A 1 92 ? 2.006 6.056 3.397 1.00 95.38 92 GLU A CA 1
ATOM 749 C C . GLU A 1 92 ? 2.610 4.658 3.594 1.00 95.38 92 GLU A C 1
ATOM 751 O O . GLU A 1 92 ? 3.813 4.539 3.819 1.00 95.38 92 GLU A O 1
ATOM 756 N N . LEU A 1 93 ? 1.824 3.585 3.454 1.00 92.69 93 LEU A N 1
ATOM 757 C CA . LEU A 1 93 ? 2.358 2.216 3.468 1.00 92.69 93 LEU A CA 1
ATOM 758 C C . LEU A 1 93 ? 3.298 1.960 2.280 1.00 92.69 93 LEU A C 1
ATOM 760 O O . LEU A 1 93 ? 4.344 1.337 2.460 1.00 92.69 93 LEU A O 1
ATOM 764 N N . LEU A 1 94 ? 2.960 2.477 1.095 1.00 91.19 94 LEU A N 1
ATOM 765 C CA . LEU A 1 94 ? 3.809 2.433 -0.096 1.00 91.19 94 LEU A CA 1
ATOM 766 C C . LEU A 1 94 ? 5.152 3.129 0.160 1.00 91.19 94 LEU A C 1
ATOM 768 O O . LEU A 1 94 ? 6.201 2.520 -0.028 1.00 91.19 94 LEU A O 1
ATOM 772 N N . LYS A 1 95 ? 5.145 4.358 0.692 1.00 89.75 95 LYS A N 1
ATOM 773 C CA . LYS A 1 95 ? 6.375 5.100 1.048 1.00 89.75 95 LYS A CA 1
ATOM 774 C C . LYS A 1 95 ? 7.266 4.374 2.061 1.00 89.75 95 LYS A C 1
ATOM 776 O O . LYS A 1 95 ? 8.460 4.642 2.122 1.00 89.75 95 LYS A O 1
ATOM 781 N N . GLN A 1 96 ? 6.693 3.479 2.865 1.00 88.56 96 GLN A N 1
ATOM 782 C CA . GLN A 1 96 ? 7.405 2.654 3.845 1.00 88.56 96 GLN A CA 1
ATOM 783 C C . GLN A 1 96 ? 7.899 1.313 3.277 1.00 88.56 96 GLN A C 1
ATOM 785 O O . GLN A 1 96 ? 8.310 0.453 4.061 1.00 88.56 96 GLN A O 1
ATOM 790 N N . GLU A 1 97 ? 7.844 1.133 1.953 1.00 85.44 97 GLU A N 1
ATOM 791 C CA . GLU A 1 97 ? 8.319 -0.049 1.221 1.00 85.44 97 GLU A CA 1
ATOM 792 C C . GLU A 1 97 ? 7.644 -1.359 1.662 1.00 85.44 97 GLU A C 1
ATOM 794 O O . GLU A 1 97 ? 8.245 -2.434 1.641 1.00 85.44 97 GLU A O 1
ATOM 799 N N . ILE A 1 98 ? 6.372 -1.284 2.071 1.00 87.31 98 ILE A N 1
ATOM 800 C CA . ILE A 1 98 ? 5.567 -2.481 2.323 1.00 87.31 98 ILE A CA 1
ATOM 801 C C . ILE A 1 98 ? 5.351 -3.222 1.001 1.00 87.31 98 ILE A C 1
ATOM 803 O O . ILE A 1 98 ? 4.987 -2.620 -0.010 1.00 87.31 98 ILE A O 1
ATOM 807 N N . ASP A 1 99 ? 5.557 -4.538 1.023 1.00 86.12 99 ASP A N 1
ATOM 808 C CA . ASP A 1 99 ? 5.339 -5.408 -0.129 1.00 86.12 99 ASP A CA 1
ATOM 809 C C . ASP A 1 99 ? 3.892 -5.288 -0.635 1.00 86.12 99 ASP A C 1
ATOM 811 O O . ASP A 1 99 ? 2.925 -5.543 0.092 1.00 86.12 99 ASP A O 1
ATOM 815 N N . ILE A 1 100 ? 3.751 -4.877 -1.895 1.00 87.44 100 ILE A N 1
ATOM 816 C CA . ILE A 1 100 ? 2.459 -4.546 -2.495 1.00 87.44 100 ILE A CA 1
ATOM 817 C C . ILE A 1 100 ? 1.590 -5.772 -2.775 1.00 87.44 100 ILE A C 1
ATOM 819 O O . ILE A 1 100 ? 0.365 -5.637 -2.856 1.00 87.44 100 ILE A O 1
ATOM 823 N N . ASP A 1 101 ? 2.211 -6.946 -2.907 1.00 86.69 101 ASP A N 1
ATOM 824 C CA . ASP A 1 101 ? 1.549 -8.206 -3.240 1.00 86.69 101 ASP A CA 1
ATOM 825 C C . ASP A 1 101 ? 1.119 -8.977 -1.975 1.00 86.69 101 ASP A C 1
ATOM 827 O O . ASP A 1 101 ? 0.252 -9.856 -2.038 1.00 86.69 101 ASP A O 1
ATOM 831 N N . GLN A 1 102 ? 1.653 -8.620 -0.800 1.00 83.06 102 GLN A N 1
ATOM 832 C CA . GLN A 1 102 ? 1.297 -9.255 0.473 1.00 83.06 102 GLN A CA 1
ATOM 833 C C . GLN A 1 102 ? -0.154 -8.995 0.881 1.00 83.06 102 GLN A C 1
ATOM 835 O O . GLN A 1 102 ? -0.646 -7.871 0.820 1.00 83.06 102 GLN A O 1
ATOM 840 N N . GLY A 1 103 ? -0.827 -10.036 1.384 1.00 76.38 103 GLY A N 1
ATOM 841 C CA . GLY A 1 103 ? -2.199 -9.952 1.903 1.00 76.38 103 GLY A CA 1
ATOM 842 C C . GLY A 1 103 ? -3.297 -10.378 0.920 1.00 76.38 103 GLY A C 1
ATOM 843 O O . GLY A 1 103 ? -4.476 -10.086 1.151 1.00 76.38 103 GLY A O 1
ATOM 844 N N . GLY A 1 104 ? -2.939 -11.053 -0.180 1.00 82.19 104 GLY A N 1
ATOM 845 C CA . GLY A 1 104 ? -3.891 -11.674 -1.108 1.00 82.19 104 GLY A CA 1
ATOM 846 C C . GLY A 1 104 ? -4.929 -10.676 -1.620 1.00 82.19 104 GLY A C 1
ATOM 847 O O . GLY A 1 104 ? -4.570 -9.593 -2.065 1.00 82.19 104 GLY A O 1
ATOM 848 N N . LYS A 1 105 ? -6.230 -10.985 -1.511 1.00 83.88 105 LYS A N 1
ATOM 849 C CA . LYS A 1 105 ? -7.328 -10.103 -1.981 1.00 83.88 105 LYS A CA 1
ATOM 850 C C . LYS A 1 105 ? -7.362 -8.710 -1.332 1.00 83.88 105 LYS A C 1
ATOM 852 O O . LYS A 1 105 ? -8.041 -7.826 -1.848 1.00 83.88 105 LYS A O 1
ATOM 857 N N . ASN A 1 106 ? -6.685 -8.530 -0.199 1.00 86.56 106 ASN A N 1
ATOM 858 C CA . ASN A 1 106 ? -6.570 -7.256 0.510 1.00 86.56 106 ASN A CA 1
ATOM 859 C C . ASN A 1 106 ? -5.140 -6.693 0.457 1.00 86.56 106 ASN A C 1
ATOM 861 O O . ASN A 1 106 ? -4.799 -5.819 1.257 1.00 86.56 106 ASN A O 1
ATOM 865 N N . SER A 1 107 ? -4.311 -7.175 -0.473 1.00 88.50 107 SER A N 1
ATOM 866 C CA . SER A 1 107 ? -3.006 -6.582 -0.740 1.00 88.50 107 SER A CA 1
ATOM 867 C C . SER A 1 107 ? -3.137 -5.125 -1.167 1.00 88.50 107 SER A C 1
ATOM 869 O O . SER A 1 107 ? -4.203 -4.694 -1.617 1.00 88.50 107 SER A O 1
ATOM 871 N N . ILE A 1 108 ? -2.061 -4.349 -1.009 1.00 91.12 108 ILE A N 1
ATOM 872 C CA . ILE A 1 108 ? -2.034 -2.947 -1.454 1.00 91.12 108 ILE A CA 1
ATOM 873 C C . ILE A 1 108 ? -2.411 -2.878 -2.935 1.00 91.12 108 ILE A C 1
ATOM 875 O O . ILE A 1 108 ? -3.310 -2.122 -3.295 1.00 91.12 108 ILE A O 1
ATOM 879 N N . TYR A 1 109 ? -1.815 -3.748 -3.751 1.00 91.31 109 TYR A N 1
ATOM 880 C CA . TYR A 1 109 ? -2.140 -3.894 -5.163 1.00 91.31 109 TYR A CA 1
ATOM 881 C C . TYR A 1 109 ? -3.646 -4.102 -5.392 1.00 91.31 109 TYR A C 1
ATOM 883 O O . TYR A 1 109 ? -4.278 -3.326 -6.105 1.00 91.31 109 TYR A O 1
ATOM 891 N N . ASN A 1 110 ? -4.256 -5.102 -4.745 1.00 91.62 110 ASN A N 1
ATOM 892 C CA . ASN A 1 110 ? -5.669 -5.415 -4.973 1.00 91.62 110 ASN A CA 1
ATOM 893 C C . ASN A 1 110 ? -6.591 -4.297 -4.489 1.00 91.62 110 ASN A C 1
ATOM 895 O O . ASN A 1 110 ? -7.593 -3.994 -5.133 1.00 91.62 110 ASN A O 1
ATOM 899 N N . ARG A 1 111 ? -6.262 -3.672 -3.356 1.00 93.25 111 ARG A N 1
ATOM 900 C CA . ARG A 1 111 ? -7.042 -2.568 -2.794 1.00 93.25 111 ARG A CA 1
ATOM 901 C C . ARG A 1 111 ? -7.026 -1.348 -3.703 1.00 93.25 111 ARG A C 1
ATOM 903 O O . ARG A 1 111 ? -8.085 -0.749 -3.864 1.00 93.25 111 ARG A O 1
ATOM 910 N N . ILE A 1 112 ? -5.882 -1.027 -4.312 1.00 94.31 112 ILE A N 1
ATOM 911 C CA . ILE A 1 112 ? -5.750 0.107 -5.231 1.00 94.31 112 ILE A CA 1
ATOM 912 C C . ILE A 1 112 ? -6.765 -0.003 -6.367 1.00 94.31 112 ILE A C 1
ATOM 914 O O . ILE A 1 112 ? -7.571 0.903 -6.557 1.00 94.31 112 ILE A O 1
ATOM 918 N N . PHE A 1 113 ? -6.798 -1.139 -7.063 1.00 93.94 113 PHE A N 1
ATOM 919 C CA . PHE A 1 113 ? -7.715 -1.318 -8.189 1.00 93.94 113 PHE A CA 1
ATOM 920 C C . PHE A 1 113 ? -9.165 -1.536 -7.735 1.00 93.94 113 PHE A C 1
ATOM 922 O O . PHE A 1 113 ? -10.077 -0.892 -8.246 1.00 93.94 113 PHE A O 1
ATOM 929 N N . LYS A 1 114 ? -9.401 -2.373 -6.715 1.00 92.69 114 LYS A N 1
ATOM 930 C CA . LYS A 1 114 ? -10.752 -2.666 -6.196 1.00 92.69 114 LYS A CA 1
ATOM 931 C C . LYS A 1 114 ? -11.474 -1.430 -5.655 1.00 92.69 114 LYS A C 1
ATOM 933 O O . LYS A 1 114 ? -12.703 -1.376 -5.673 1.00 92.69 114 LYS A O 1
ATOM 938 N N . HIS A 1 115 ? -10.731 -0.479 -5.098 1.00 93.62 115 HIS A N 1
ATOM 939 C CA . HIS A 1 115 ? -11.279 0.732 -4.491 1.00 93.62 115 HIS A CA 1
ATOM 940 C C . HIS A 1 115 ? -10.975 2.003 -5.285 1.00 93.62 115 HIS A C 1
ATOM 942 O O . HIS A 1 115 ? -11.300 3.076 -4.790 1.00 93.62 115 HIS A O 1
ATOM 948 N N . LYS A 1 116 ? -10.425 1.879 -6.503 1.00 93.94 116 LYS A N 1
ATOM 949 C CA . LYS A 1 116 ? -10.134 2.999 -7.414 1.00 93.94 116 LYS A CA 1
ATOM 950 C C . LYS A 1 116 ? -9.281 4.092 -6.758 1.00 93.94 116 LYS A C 1
ATOM 952 O O . LYS A 1 116 ? -9.583 5.275 -6.854 1.00 93.94 116 LYS A O 1
ATOM 957 N N . MET A 1 117 ? -8.238 3.673 -6.045 1.00 95.62 117 MET A N 1
ATOM 958 C CA . MET A 1 117 ? -7.309 4.573 -5.358 1.00 95.62 117 MET A CA 1
ATOM 959 C C . MET A 1 117 ? -6.303 5.133 -6.373 1.00 95.62 117 MET A C 1
ATOM 961 O O . MET A 1 117 ? -5.200 4.602 -6.527 1.00 95.62 117 MET A O 1
ATOM 965 N N . ASN A 1 118 ? -6.724 6.142 -7.134 1.00 94.44 118 ASN A N 1
ATOM 966 C CA . ASN A 1 118 ? -5.971 6.686 -8.263 1.00 94.44 118 ASN A CA 1
ATOM 967 C C . ASN A 1 118 ? -4.664 7.384 -7.838 1.00 94.44 118 ASN A C 1
ATOM 969 O O . ASN A 1 118 ? -3.641 7.204 -8.503 1.00 94.44 118 ASN A O 1
ATOM 973 N N . ASP A 1 119 ? -4.644 8.092 -6.707 1.00 93.75 119 ASP A N 1
ATOM 974 C CA . ASP A 1 119 ? -3.437 8.742 -6.175 1.00 93.75 119 ASP A CA 1
ATOM 975 C C . ASP A 1 119 ? -2.438 7.703 -5.652 1.00 93.75 119 ASP A C 1
ATOM 977 O O . ASP A 1 119 ? -1.219 7.820 -5.842 1.00 93.75 119 ASP A O 1
ATOM 981 N N . ALA A 1 120 ? -2.943 6.637 -5.029 1.00 94.19 120 ALA A N 1
ATOM 982 C CA . ALA A 1 120 ? -2.122 5.503 -4.628 1.00 94.19 120 ALA A CA 1
ATOM 983 C C . ALA A 1 120 ? -1.584 4.734 -5.840 1.00 94.19 120 ALA A C 1
ATOM 985 O O . ALA A 1 120 ? -0.414 4.351 -5.827 1.00 94.19 120 ALA A O 1
ATOM 986 N N . LEU A 1 121 ? -2.384 4.542 -6.896 1.00 92.56 121 LEU A N 1
ATOM 987 C CA . LEU A 1 121 ? -1.925 3.948 -8.153 1.00 92.56 121 LEU A CA 1
ATOM 988 C C . LEU A 1 121 ? -0.801 4.788 -8.756 1.00 92.56 121 LEU A C 1
ATOM 990 O O . LEU A 1 121 ? 0.264 4.257 -9.062 1.00 92.56 121 LEU A O 1
ATOM 994 N N . TYR A 1 122 ? -1.001 6.098 -8.869 1.00 87.50 122 TYR A N 1
ATOM 995 C CA . TYR A 1 122 ? 0.005 7.014 -9.390 1.00 87.50 122 TYR A CA 1
ATOM 996 C C . TYR A 1 122 ? 1.299 6.979 -8.567 1.00 87.50 122 TYR A C 1
ATOM 998 O O . TYR A 1 122 ? 2.396 6.905 -9.126 1.00 87.50 122 TYR A O 1
ATOM 1006 N N . THR A 1 123 ? 1.175 6.952 -7.237 1.00 87.62 123 THR A N 1
ATOM 1007 C CA . THR A 1 123 ? 2.311 6.789 -6.321 1.00 87.62 123 THR A CA 1
ATOM 1008 C C . THR A 1 123 ? 3.024 5.459 -6.569 1.00 87.62 123 THR A C 1
ATOM 1010 O O . THR A 1 123 ? 4.233 5.449 -6.779 1.00 87.62 123 THR A O 1
ATOM 1013 N N . MET A 1 124 ? 2.289 4.344 -6.619 1.00 87.88 124 MET A N 1
ATOM 1014 C CA . MET A 1 124 ? 2.833 3.002 -6.852 1.00 87.88 124 MET A CA 1
ATOM 1015 C C . MET A 1 124 ? 3.553 2.891 -8.203 1.00 87.88 124 MET A C 1
ATOM 1017 O O . MET A 1 124 ? 4.632 2.307 -8.271 1.00 87.88 124 MET A O 1
ATOM 1021 N N . LEU A 1 125 ? 3.002 3.474 -9.272 1.00 83.50 125 LEU A N 1
ATOM 1022 C CA . LEU A 1 125 ? 3.623 3.492 -10.603 1.00 83.50 125 LEU A CA 1
ATOM 1023 C C . LEU A 1 125 ? 4.922 4.306 -10.631 1.00 83.50 125 LEU A C 1
ATOM 1025 O O . LEU A 1 125 ? 5.837 3.982 -11.390 1.00 83.50 125 LEU A O 1
ATOM 1029 N N . ARG A 1 126 ? 5.014 5.344 -9.791 1.00 80.19 126 ARG A N 1
ATOM 1030 C CA . ARG A 1 126 ? 6.214 6.172 -9.609 1.00 80.19 126 ARG A CA 1
ATOM 1031 C C . ARG A 1 126 ? 7.253 5.555 -8.677 1.00 80.19 126 ARG A C 1
ATOM 1033 O O . ARG A 1 126 ? 8.376 6.047 -8.603 1.00 80.19 126 ARG A O 1
ATOM 1040 N N . MET A 1 127 ? 6.918 4.477 -7.983 1.00 79.38 127 MET A N 1
ATOM 1041 C CA . MET A 1 127 ? 7.883 3.750 -7.176 1.00 79.38 127 MET A CA 1
ATOM 1042 C C . MET A 1 127 ? 8.676 2.762 -8.026 1.00 79.38 127 MET A C 1
ATOM 1044 O O . MET A 1 127 ? 8.152 2.031 -8.871 1.00 79.38 127 MET A O 1
ATOM 1048 N N . PHE A 1 128 ? 9.974 2.714 -7.762 1.00 78.44 128 PHE A N 1
ATOM 1049 C CA . PHE A 1 128 ? 10.896 1.812 -8.425 1.00 78.44 128 PHE A CA 1
ATOM 1050 C C . PHE A 1 128 ? 11.913 1.272 -7.428 1.00 78.44 128 PHE 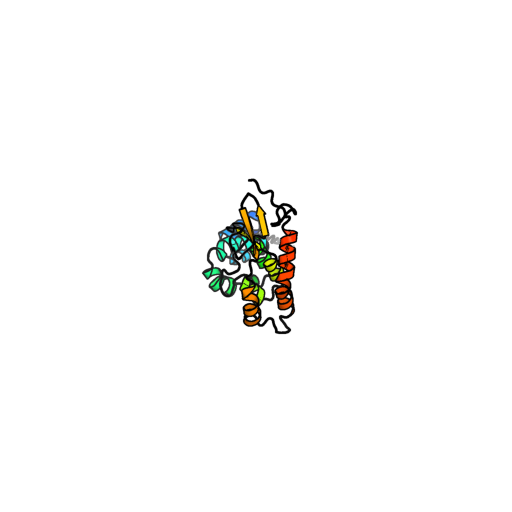A C 1
ATOM 1052 O O . PHE A 1 128 ? 12.172 1.868 -6.385 1.00 78.44 128 PHE A O 1
ATOM 1059 N N . LYS A 1 129 ? 12.526 0.150 -7.791 1.00 79.25 129 LYS A N 1
ATOM 1060 C CA . LYS A 1 129 ? 13.708 -0.386 -7.126 1.00 79.25 129 LYS A CA 1
ATOM 1061 C C . LYS A 1 129 ? 14.864 -0.465 -8.109 1.00 79.25 129 LYS A C 1
ATOM 1063 O O . LYS A 1 129 ? 14.670 -0.737 -9.297 1.00 79.25 129 LYS A O 1
ATOM 1068 N N . LEU A 1 130 ? 16.070 -0.240 -7.604 1.00 79.88 130 LEU A N 1
ATOM 1069 C CA . LEU A 1 130 ? 17.292 -0.494 -8.353 1.00 79.88 130 LEU A CA 1
ATOM 1070 C C . LEU A 1 130 ? 17.661 -1.964 -8.194 1.00 79.88 130 LEU A C 1
ATOM 1072 O O . LEU A 1 130 ? 17.878 -2.442 -7.083 1.00 79.88 130 LEU A O 1
ATOM 1076 N N . GLU A 1 131 ? 17.732 -2.684 -9.304 1.00 84.75 131 GLU A N 1
ATOM 1077 C CA . GLU A 1 131 ? 18.166 -4.074 -9.325 1.00 84.75 131 GLU A CA 1
ATOM 1078 C C . GLU A 1 131 ? 19.551 -4.168 -9.948 1.00 84.75 131 GLU A C 1
ATOM 1080 O O . GLU A 1 131 ? 19.765 -3.729 -11.080 1.00 84.75 131 GLU A O 1
ATOM 1085 N N . LYS A 1 132 ? 20.495 -4.730 -9.192 1.00 85.75 132 LYS A N 1
ATOM 1086 C CA . LYS A 1 132 ? 21.855 -4.979 -9.661 1.00 85.75 132 LYS A CA 1
ATOM 1087 C C . LYS A 1 132 ? 21.834 -6.058 -10.739 1.00 85.75 132 LYS A C 1
ATOM 1089 O O . LYS A 1 132 ? 21.237 -7.114 -10.542 1.00 85.75 132 LYS A O 1
ATOM 1094 N N . ILE A 1 133 ? 22.531 -5.817 -11.844 1.00 86.06 133 ILE A N 1
ATOM 1095 C CA . ILE A 1 133 ? 22.678 -6.787 -12.929 1.00 86.06 133 ILE A CA 1
ATOM 1096 C C . ILE A 1 133 ? 24.146 -7.079 -13.224 1.00 86.06 133 ILE A C 1
ATOM 1098 O O . ILE A 1 133 ? 25.028 -6.235 -13.060 1.00 86.06 133 ILE A O 1
ATOM 1102 N N . THR A 1 134 ? 24.408 -8.292 -13.698 1.00 82.50 134 THR A N 1
ATOM 1103 C CA . THR A 1 134 ? 25.692 -8.648 -14.295 1.00 82.50 134 THR A CA 1
ATOM 1104 C C . THR A 1 134 ? 25.681 -8.227 -15.759 1.00 82.50 134 THR A C 1
ATOM 1106 O O . THR A 1 134 ? 24.938 -8.761 -16.582 1.00 82.50 134 THR A O 1
ATOM 1109 N N . TYR A 1 135 ? 26.503 -7.237 -16.094 1.00 77.31 135 TYR A N 1
ATOM 1110 C CA . TYR A 1 135 ? 26.647 -6.764 -17.464 1.00 77.31 135 TYR A CA 1
ATOM 1111 C C . TYR A 1 135 ? 28.107 -6.841 -17.904 1.00 77.31 135 TYR A C 1
ATOM 1113 O O . TYR A 1 135 ? 28.974 -6.166 -17.343 1.00 77.31 135 TYR A O 1
ATOM 1121 N N . THR A 1 136 ? 28.363 -7.654 -18.929 1.00 73.75 136 THR A N 1
ATOM 1122 C CA . THR A 1 136 ? 29.672 -7.766 -19.570 1.00 73.75 136 THR A CA 1
ATOM 1123 C C . THR A 1 136 ? 29.578 -7.127 -20.955 1.00 73.75 136 THR A C 1
ATOM 1125 O O . THR A 1 136 ? 28.817 -7.597 -21.798 1.00 73.75 136 THR A O 1
ATOM 1128 N N . PRO A 1 137 ? 30.309 -6.035 -21.221 1.00 64.44 137 PRO A N 1
ATOM 1129 C CA . PRO A 1 137 ? 30.311 -5.414 -22.540 1.00 64.44 137 PRO A CA 1
ATOM 1130 C C . PRO A 1 137 ? 30.749 -6.411 -23.621 1.00 64.44 137 PRO A C 1
ATOM 1132 O O . PRO A 1 137 ? 31.761 -7.087 -23.462 1.00 64.44 137 PRO A O 1
ATOM 1135 N N . GLY A 1 138 ? 29.992 -6.503 -24.715 1.00 63.84 138 GLY A N 1
ATOM 1136 C CA . GLY A 1 138 ? 30.307 -7.393 -25.839 1.00 63.84 138 GLY A CA 1
ATOM 1137 C C . GLY A 1 138 ? 29.843 -8.843 -25.672 1.00 63.84 138 GLY A C 1
ATOM 1138 O O . GLY A 1 138 ? 29.846 -9.581 -26.656 1.00 63.84 138 GLY A O 1
ATOM 1139 N N . SER A 1 139 ? 29.370 -9.255 -24.489 1.00 63.16 139 SER A N 1
ATOM 1140 C CA . SER A 1 139 ? 28.554 -10.466 -24.396 1.00 63.16 139 SER A CA 1
ATOM 1141 C C . SER A 1 139 ? 27.151 -10.156 -24.923 1.00 63.16 139 SER A C 1
ATOM 1143 O O . SER A 1 139 ? 26.664 -9.033 -24.794 1.00 63.16 139 SER A O 1
ATOM 1145 N N . GLY A 1 140 ? 26.478 -11.138 -25.526 1.00 60.94 140 GLY A N 1
ATOM 1146 C CA . GLY A 1 140 ? 25.104 -11.010 -26.036 1.00 60.94 140 GLY A CA 1
ATOM 1147 C C . GLY A 1 140 ? 24.036 -10.858 -24.941 1.00 60.94 140 GLY A C 1
ATOM 1148 O O . GLY A 1 140 ? 22.960 -11.448 -25.041 1.00 60.94 140 GLY A O 1
ATOM 1149 N N . ASN A 1 141 ? 24.339 -10.136 -23.861 1.00 64.00 141 ASN A N 1
ATOM 1150 C CA . ASN A 1 141 ? 23.418 -9.882 -22.766 1.00 64.00 141 ASN A CA 1
ATOM 1151 C C . ASN A 1 141 ? 22.183 -9.152 -23.300 1.00 64.00 141 ASN A C 1
ATOM 1153 O O . ASN A 1 141 ? 22.283 -8.112 -23.943 1.00 64.00 141 ASN A O 1
ATOM 1157 N N . LYS A 1 142 ? 21.002 -9.702 -23.006 1.00 67.31 142 LYS A N 1
ATOM 1158 C CA . LYS A 1 142 ? 19.719 -9.195 -23.520 1.00 67.31 142 LYS A CA 1
ATOM 1159 C C . LYS A 1 142 ? 19.245 -7.896 -22.860 1.00 67.31 142 LYS A C 1
ATOM 1161 O O . LYS A 1 142 ? 18.297 -7.297 -23.354 1.00 67.31 142 LYS A O 1
ATOM 1166 N N . ILE A 1 143 ? 19.829 -7.510 -21.725 1.00 71.81 143 ILE A N 1
ATOM 1167 C CA . ILE A 1 143 ? 19.365 -6.384 -20.909 1.00 71.81 143 ILE A CA 1
ATOM 1168 C C . ILE A 1 143 ? 20.534 -5.427 -20.703 1.00 71.81 143 ILE A C 1
ATOM 1170 O O . ILE A 1 143 ? 21.514 -5.771 -20.040 1.00 71.81 143 ILE A O 1
ATOM 1174 N N . GLU A 1 144 ? 20.422 -4.239 -21.287 1.00 74.69 144 GLU A N 1
ATOM 1175 C CA . GLU A 1 144 ? 21.373 -3.153 -21.077 1.00 74.69 144 GLU A CA 1
ATOM 1176 C C . GLU A 1 144 ? 21.072 -2.441 -19.745 1.00 74.69 144 GLU A C 1
ATOM 1178 O O . GLU A 1 144 ? 19.901 -2.256 -19.393 1.00 74.69 144 GLU A O 1
ATOM 1183 N N . PRO A 1 145 ? 22.102 -2.067 -18.966 1.00 80.12 145 PRO A N 1
ATOM 1184 C CA . PRO A 1 145 ? 21.904 -1.311 -17.741 1.00 80.12 145 PRO A CA 1
ATOM 1185 C C . PRO A 1 145 ? 21.440 0.108 -18.040 1.00 80.12 145 PRO A C 1
ATOM 1187 O O . PRO A 1 145 ? 21.846 0.709 -19.030 1.00 80.12 145 PRO A O 1
ATOM 1190 N N . TYR A 1 146 ? 20.644 0.669 -17.134 1.00 75.94 146 TYR A N 1
ATOM 1191 C CA . TYR A 1 146 ? 20.263 2.080 -17.204 1.00 75.94 146 TYR A CA 1
ATOM 1192 C C . TYR A 1 146 ? 21.244 2.962 -16.421 1.00 75.94 146 TYR A C 1
ATOM 1194 O O . TYR A 1 146 ? 21.438 4.129 -16.754 1.00 75.94 146 TYR A O 1
ATOM 1202 N N . ILE A 1 147 ? 21.871 2.403 -15.379 1.00 77.44 147 ILE A N 1
ATOM 1203 C CA . ILE A 1 147 ? 22.675 3.144 -14.402 1.00 77.44 147 ILE A CA 1
ATOM 1204 C C . ILE A 1 147 ? 23.988 2.401 -14.153 1.00 77.44 147 ILE A C 1
ATOM 1206 O O . ILE A 1 147 ? 23.987 1.180 -13.974 1.00 77.44 147 ILE A O 1
ATOM 1210 N N . PHE A 1 148 ? 25.095 3.140 -14.084 1.00 76.88 148 PHE A N 1
ATOM 1211 C CA . PHE A 1 148 ? 26.383 2.643 -13.598 1.00 76.88 148 PHE A CA 1
ATOM 1212 C C . PHE A 1 148 ? 26.833 3.476 -12.394 1.00 76.88 148 PHE A C 1
ATOM 1214 O O . PHE A 1 148 ? 27.038 4.682 -12.505 1.00 76.88 148 PHE A O 1
ATOM 1221 N N . ARG A 1 149 ? 26.970 2.843 -11.226 1.00 75.25 149 ARG A N 1
ATOM 1222 C CA . ARG A 1 149 ? 27.331 3.515 -9.968 1.00 75.25 149 ARG A CA 1
ATOM 1223 C C . ARG A 1 149 ? 28.162 2.577 -9.101 1.00 75.25 149 ARG A C 1
ATOM 1225 O O . ARG A 1 149 ? 27.855 1.396 -9.026 1.00 75.25 149 ARG A O 1
ATOM 1232 N N . ASN A 1 150 ? 29.195 3.094 -8.432 1.00 79.75 150 ASN A N 1
ATOM 1233 C CA . ASN A 1 150 ? 30.056 2.319 -7.525 1.00 79.75 150 ASN A CA 1
ATOM 1234 C C . ASN A 1 150 ? 30.636 1.035 -8.162 1.00 79.75 150 ASN A C 1
ATOM 1236 O O . ASN A 1 150 ? 30.692 -0.005 -7.515 1.00 79.75 150 ASN A O 1
ATOM 1240 N N . ASN A 1 151 ? 31.043 1.096 -9.436 1.00 77.25 151 ASN A N 1
ATOM 1241 C CA . ASN A 1 151 ? 31.497 -0.056 -10.231 1.00 77.25 151 ASN A CA 1
ATOM 1242 C C . ASN A 1 151 ? 30.459 -1.177 -10.432 1.00 77.25 151 ASN A C 1
ATOM 1244 O O . ASN A 1 151 ? 30.807 -2.279 -10.856 1.00 77.25 151 ASN A O 1
ATOM 1248 N N . GLU A 1 152 ? 29.180 -0.893 -10.204 1.00 83.69 152 GLU A N 1
ATOM 1249 C CA . GLU A 1 152 ? 28.075 -1.821 -10.404 1.00 83.69 152 GLU A CA 1
ATOM 1250 C C . GLU A 1 152 ? 27.075 -1.282 -11.429 1.00 83.69 152 GLU A C 1
ATOM 1252 O O . GLU A 1 152 ? 26.938 -0.073 -11.636 1.00 83.69 152 GLU A O 1
ATOM 1257 N N . TYR A 1 153 ? 26.371 -2.203 -12.085 1.00 84.75 153 TYR A N 1
ATOM 1258 C CA . TYR A 1 153 ? 25.346 -1.885 -13.071 1.00 84.75 153 TYR A CA 1
ATOM 1259 C C . TYR A 1 153 ? 23.965 -2.159 -12.502 1.00 84.75 153 TYR A C 1
ATOM 1261 O O . TYR A 1 153 ? 23.741 -3.207 -11.891 1.00 84.75 153 TYR A O 1
ATOM 1269 N N . TYR A 1 154 ? 23.028 -1.254 -12.765 1.00 84.19 154 TYR A N 1
ATOM 1270 C CA . TYR A 1 154 ? 21.665 -1.368 -12.274 1.00 84.19 154 TYR A CA 1
ATOM 1271 C C . TYR A 1 154 ? 20.638 -1.136 -13.374 1.00 84.19 154 TYR A C 1
ATOM 1273 O O . TYR A 1 154 ? 20.845 -0.369 -14.322 1.00 84.19 154 TYR A O 1
ATOM 1281 N N . ILE A 1 155 ? 19.484 -1.766 -13.181 1.00 83.19 155 ILE A N 1
ATOM 1282 C CA . ILE A 1 155 ? 18.249 -1.443 -13.880 1.00 83.19 155 ILE A CA 1
ATOM 1283 C C . ILE A 1 155 ? 17.222 -0.899 -12.884 1.00 83.19 155 ILE A C 1
ATOM 1285 O O . ILE A 1 155 ? 17.069 -1.404 -11.775 1.00 83.19 155 ILE A O 1
ATOM 1289 N N . VAL A 1 156 ? 16.499 0.135 -13.291 1.00 76.94 156 VAL A N 1
ATOM 1290 C CA . VAL A 1 156 ? 15.268 0.601 -12.665 1.00 76.94 156 VAL A CA 1
ATOM 1291 C C . VAL A 1 156 ? 14.168 -0.409 -12.990 1.00 76.94 156 VAL A C 1
ATOM 1293 O O . VAL A 1 156 ? 13.763 -0.541 -14.147 1.00 76.94 156 VAL A O 1
ATOM 1296 N N . LYS A 1 157 ? 13.680 -1.131 -11.980 1.00 76.56 157 LYS A N 1
ATOM 1297 C CA . LYS A 1 157 ? 12.446 -1.915 -12.081 1.00 76.56 157 LYS A CA 1
ATOM 1298 C C . LYS A 1 157 ? 11.310 -1.163 -11.408 1.00 76.56 157 LYS A C 1
ATOM 1300 O O . LYS A 1 157 ? 11.431 -0.787 -10.246 1.00 76.56 157 LYS A O 1
ATOM 1305 N N . SER A 1 158 ? 10.199 -0.996 -12.121 1.00 75.44 158 SER A N 1
ATOM 1306 C CA . SER A 1 158 ? 8.937 -0.614 -11.482 1.00 75.44 158 SER A CA 1
ATOM 1307 C C . SER A 1 158 ? 8.535 -1.694 -10.472 1.00 75.44 158 SER A C 1
ATOM 1309 O O . SER A 1 158 ? 8.843 -2.874 -10.669 1.00 75.44 158 SER A O 1
ATOM 1311 N N . LEU A 1 159 ? 7.841 -1.300 -9.403 1.00 74.88 159 LEU A N 1
ATOM 1312 C CA . LEU A 1 159 ? 7.176 -2.265 -8.522 1.00 74.88 159 LEU A CA 1
ATOM 1313 C C . LEU A 1 159 ? 6.104 -3.073 -9.270 1.00 74.88 159 LEU A C 1
ATOM 1315 O O . LEU A 1 159 ? 5.790 -4.193 -8.877 1.00 74.88 159 LEU A O 1
ATOM 1319 N N . MET A 1 160 ? 5.586 -2.534 -10.374 1.00 74.06 160 MET A N 1
ATOM 1320 C CA . MET A 1 160 ? 4.579 -3.167 -11.206 1.00 74.06 160 MET A CA 1
ATOM 1321 C C . MET A 1 160 ? 5.190 -3.733 -12.492 1.00 74.06 160 MET A C 1
ATOM 1323 O O . MET A 1 160 ? 5.831 -3.033 -13.274 1.00 74.06 160 MET A O 1
ATOM 1327 N N . GLU A 1 161 ? 4.963 -5.019 -12.754 1.00 70.19 161 GLU A N 1
ATOM 1328 C CA . GLU A 1 161 ? 5.431 -5.642 -13.991 1.00 70.19 161 GLU A CA 1
ATOM 1329 C C . GLU A 1 161 ? 4.517 -5.287 -15.173 1.00 70.19 161 GLU A C 1
ATOM 1331 O O . GLU A 1 161 ? 3.349 -5.669 -15.199 1.00 70.19 161 GLU A O 1
ATOM 1336 N N . GLU A 1 162 ? 5.064 -4.645 -16.212 1.00 64.94 162 GLU A N 1
ATOM 1337 C CA . GLU A 1 162 ? 4.319 -4.262 -17.430 1.00 64.94 162 GLU A CA 1
ATOM 1338 C C . GLU A 1 162 ? 3.603 -5.442 -18.102 1.00 64.94 162 GLU A C 1
ATOM 1340 O O . GLU A 1 162 ? 2.519 -5.295 -18.667 1.00 64.94 162 GLU A O 1
ATOM 1345 N N . LYS A 1 163 ? 4.177 -6.647 -17.997 1.00 62.22 163 LYS A N 1
ATOM 1346 C CA . LYS A 1 163 ? 3.587 -7.879 -18.541 1.00 62.22 163 LYS A CA 1
ATOM 1347 C C . LYS A 1 163 ? 2.232 -8.227 -17.908 1.00 62.22 163 LYS A C 1
ATOM 1349 O O . LYS A 1 163 ? 1.515 -9.057 -18.460 1.00 62.22 163 LYS A O 1
ATOM 1354 N N . LYS A 1 164 ? 1.866 -7.597 -16.787 1.00 77.50 164 LYS A N 1
ATOM 1355 C CA . LYS A 1 164 ? 0.595 -7.805 -16.083 1.00 77.50 164 LYS A CA 1
ATOM 1356 C C . LYS A 1 164 ? -0.506 -6.824 -16.498 1.00 77.50 164 LYS A C 1
ATOM 1358 O O . LYS A 1 164 ? -1.651 -7.077 -16.154 1.00 77.50 164 LYS A O 1
ATOM 1363 N N . ILE A 1 165 ? -0.218 -5.767 -17.270 1.00 83.31 165 ILE A N 1
ATOM 1364 C CA . ILE A 1 165 ? -1.207 -4.710 -17.580 1.00 83.31 165 ILE A CA 1
ATOM 1365 C C . ILE A 1 165 ? -2.476 -5.289 -18.212 1.00 83.31 165 ILE A C 1
ATOM 1367 O O . ILE A 1 165 ? -3.566 -5.030 -17.718 1.00 83.31 165 ILE A O 1
ATOM 1371 N N . LYS A 1 166 ? -2.357 -6.132 -19.248 1.00 85.12 166 LYS A N 1
ATOM 1372 C CA . LYS A 1 166 ? -3.533 -6.750 -19.887 1.00 85.12 166 LYS A CA 1
ATOM 1373 C C . LYS A 1 166 ? -4.372 -7.549 -18.884 1.00 85.12 166 LYS A C 1
ATOM 1375 O O . LYS A 1 166 ? -5.582 -7.372 -18.822 1.00 85.12 166 LYS A O 1
ATOM 1380 N N . LYS A 1 167 ? -3.708 -8.375 -18.068 1.00 88.94 167 LYS A N 1
ATOM 1381 C CA . LYS A 1 167 ? -4.365 -9.170 -17.026 1.00 88.94 167 LYS A CA 1
ATOM 1382 C C . LYS A 1 167 ? -5.112 -8.278 -16.033 1.00 88.94 167 LYS A C 1
ATOM 1384 O O . LYS A 1 167 ? -6.192 -8.638 -15.602 1.00 88.94 167 LYS A O 1
ATOM 1389 N N . ILE A 1 168 ? -4.560 -7.116 -15.704 1.00 89.62 168 ILE A N 1
ATOM 1390 C CA . ILE A 1 168 ? -5.148 -6.161 -14.757 1.00 89.62 168 ILE A CA 1
ATOM 1391 C C . ILE A 1 168 ? -6.375 -5.483 -15.332 1.00 89.62 168 ILE A C 1
ATOM 1393 O O . ILE A 1 168 ? -7.391 -5.376 -14.652 1.00 89.62 168 ILE A O 1
ATOM 1397 N N . VAL A 1 169 ? -6.289 -5.065 -16.593 1.00 90.88 169 VAL A N 1
ATOM 1398 C CA . VAL A 1 169 ? -7.427 -4.490 -17.309 1.00 90.88 169 VAL A CA 1
ATOM 1399 C C . VAL A 1 169 ? -8.592 -5.477 -17.344 1.00 90.88 169 VAL A C 1
ATOM 1401 O O . VAL A 1 169 ? -9.731 -5.070 -17.133 1.00 90.88 169 VAL A O 1
ATOM 1404 N N . GLU A 1 170 ? -8.311 -6.761 -17.563 1.00 92.00 170 GLU A N 1
ATOM 1405 C CA . GLU A 1 170 ? -9.317 -7.827 -17.553 1.00 92.00 170 GLU A CA 1
ATOM 1406 C C . GLU A 1 170 ? -9.835 -8.127 -16.134 1.00 92.00 170 GLU A C 1
ATOM 1408 O O . GLU A 1 170 ? -11.042 -8.131 -15.919 1.00 92.00 170 GLU A O 1
ATOM 1413 N N . GLU A 1 171 ? -8.943 -8.335 -15.161 1.00 92.44 171 GLU A N 1
ATOM 1414 C CA . GLU A 1 171 ? -9.268 -8.742 -13.783 1.00 92.44 171 GLU A CA 1
ATOM 1415 C C . GLU A 1 171 ? -10.103 -7.702 -13.027 1.00 92.44 171 GLU A C 1
ATOM 1417 O O . GLU A 1 171 ? -11.006 -8.068 -12.276 1.00 92.44 171 GLU A O 1
ATOM 1422 N N . PHE A 1 172 ? -9.827 -6.414 -13.240 1.00 93.19 172 PHE A N 1
ATOM 1423 C CA . PHE A 1 172 ? -10.546 -5.310 -12.597 1.00 93.19 172 PHE A CA 1
ATOM 1424 C C . PHE A 1 172 ? -11.535 -4.608 -13.528 1.00 93.19 172 PHE A C 1
ATOM 1426 O O . PHE A 1 172 ? -12.083 -3.571 -13.162 1.00 93.19 172 PHE A O 1
ATOM 1433 N N . GLU A 1 173 ? -11.754 -5.162 -14.724 1.00 93.75 173 GLU A N 1
ATOM 1434 C CA . GLU A 1 173 ? -12.670 -4.624 -15.731 1.00 93.75 173 GLU A CA 1
ATOM 1435 C C . GLU A 1 173 ? -12.453 -3.118 -15.970 1.00 93.75 173 GLU A C 1
ATOM 1437 O O . GLU A 1 173 ? -13.391 -2.316 -15.984 1.00 93.75 173 GLU A O 1
ATOM 1442 N N . LEU A 1 174 ? -11.188 -2.708 -16.128 1.00 92.94 174 LEU A N 1
ATOM 1443 C CA . LEU A 1 174 ? -10.819 -1.288 -16.226 1.00 92.94 174 LEU A CA 1
ATOM 1444 C C . LEU A 1 174 ? -11.330 -0.619 -17.513 1.00 92.94 174 LEU A C 1
ATOM 1446 O O . LEU A 1 174 ? -11.325 0.599 -17.621 1.00 92.94 174 LEU A O 1
ATOM 1450 N N . TYR A 1 175 ? -11.780 -1.416 -18.482 1.00 90.31 175 TYR A N 1
ATOM 1451 C CA . TYR A 1 175 ? -12.397 -0.958 -19.727 1.00 90.31 175 TYR A CA 1
ATOM 1452 C C . TYR A 1 175 ? -13.838 -0.446 -19.554 1.00 90.31 175 TYR A C 1
ATOM 1454 O O . TYR A 1 175 ? -14.400 0.073 -20.514 1.00 90.31 175 TYR A O 1
ATOM 1462 N N . LYS A 1 176 ? -14.455 -0.615 -18.377 1.00 93.00 176 LYS A N 1
ATOM 1463 C CA . LYS A 1 176 ? -15.772 -0.039 -18.072 1.00 93.00 176 LYS A CA 1
ATOM 1464 C C . LYS A 1 176 ? -15.659 1.462 -17.820 1.00 93.00 176 LYS A C 1
ATOM 1466 O O . LYS A 1 176 ? -14.683 1.914 -17.222 1.00 93.00 176 LYS A O 1
ATOM 1471 N N . ASP A 1 177 ? -16.692 2.209 -18.202 1.00 90.12 177 ASP A N 1
ATOM 1472 C CA . ASP A 1 177 ? -16.724 3.670 -18.077 1.00 90.12 177 ASP A CA 1
ATOM 1473 C C . ASP A 1 177 ? -16.446 4.136 -16.643 1.00 90.12 177 ASP A C 1
ATOM 1475 O O . ASP A 1 177 ? -15.688 5.080 -16.432 1.00 90.12 177 ASP A O 1
ATOM 1479 N N . GLU A 1 178 ? -16.961 3.430 -15.629 1.00 91.19 178 GLU A N 1
ATOM 1480 C CA . GLU A 1 178 ? -16.709 3.789 -14.231 1.00 91.19 178 GLU A CA 1
ATOM 1481 C C . GLU A 1 178 ? -15.243 3.634 -13.778 1.00 91.19 178 GLU A C 1
ATOM 1483 O O . GLU A 1 178 ? -14.912 4.052 -12.667 1.00 91.19 178 GLU A O 1
ATOM 1488 N N . ASN A 1 179 ? -14.381 2.998 -14.576 1.00 92.62 179 ASN A N 1
ATOM 1489 C CA . ASN A 1 179 ? -12.975 2.709 -14.269 1.00 92.62 179 ASN A CA 1
ATOM 1490 C C . ASN A 1 179 ? -12.002 3.365 -15.262 1.00 92.62 179 ASN A C 1
ATOM 1492 O O . ASN A 1 179 ? -10.791 3.147 -15.165 1.00 92.62 179 ASN A O 1
ATOM 1496 N N . ILE A 1 180 ? -12.512 4.166 -16.203 1.00 90.94 180 ILE A N 1
ATOM 1497 C CA . ILE A 1 180 ? -11.719 4.700 -17.313 1.00 90.94 180 ILE A CA 1
ATOM 1498 C C . ILE A 1 180 ? -10.547 5.562 -16.834 1.00 90.94 180 ILE A C 1
ATOM 1500 O O . ILE A 1 180 ? -9.459 5.494 -17.394 1.00 90.94 180 ILE A O 1
ATOM 1504 N N . GLU A 1 181 ? -10.727 6.319 -15.751 1.00 92.62 181 GLU A N 1
ATOM 1505 C CA . GLU A 1 181 ? -9.666 7.140 -15.163 1.00 92.62 181 GLU A CA 1
ATOM 1506 C C . GLU A 1 181 ? -8.499 6.277 -14.660 1.00 92.62 181 GLU A C 1
ATOM 1508 O O . GLU A 1 181 ? -7.341 6.524 -14.996 1.00 92.62 181 GLU A O 1
ATOM 1513 N N . THR A 1 182 ? -8.803 5.198 -13.933 1.00 93.00 182 THR A N 1
ATOM 1514 C CA . THR A 1 182 ? -7.805 4.229 -13.465 1.00 93.00 182 THR A CA 1
ATOM 1515 C C . THR A 1 182 ? -7.089 3.556 -14.642 1.00 93.00 182 THR A C 1
ATOM 1517 O O . THR A 1 182 ? -5.879 3.330 -14.579 1.00 93.00 182 THR A O 1
ATOM 1520 N N . LEU A 1 183 ? -7.808 3.262 -15.736 1.00 92.44 183 LEU A N 1
ATOM 1521 C CA . LEU A 1 183 ? -7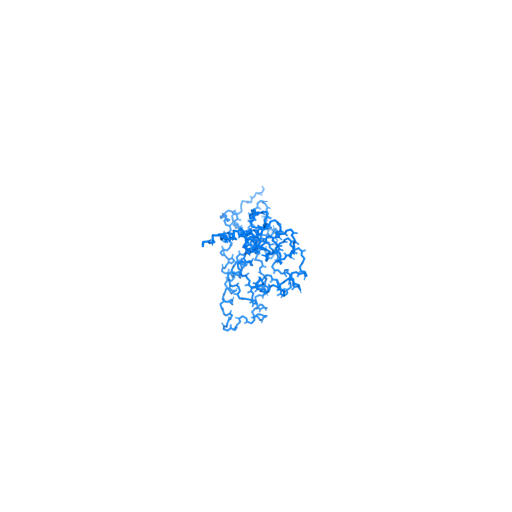.211 2.730 -16.962 1.00 92.44 183 LEU A CA 1
ATOM 1522 C C . LEU A 1 183 ? -6.223 3.718 -17.587 1.00 92.44 183 LEU A C 1
ATOM 1524 O O . LEU A 1 183 ? -5.114 3.316 -17.933 1.00 92.44 183 LEU A O 1
ATOM 1528 N N . LEU A 1 184 ? -6.603 4.990 -17.724 1.00 91.00 184 LEU A N 1
ATOM 1529 C CA . LEU A 1 184 ? -5.741 6.021 -18.307 1.00 91.00 184 LEU A CA 1
ATOM 1530 C C . LEU A 1 184 ? -4.443 6.174 -17.502 1.00 91.00 184 LEU A C 1
ATOM 1532 O O . LEU A 1 184 ? -3.361 6.105 -18.083 1.00 91.00 184 LEU A O 1
ATOM 1536 N N . ILE A 1 185 ? -4.535 6.240 -16.169 1.00 89.19 185 ILE A N 1
ATOM 1537 C CA . ILE A 1 185 ? -3.359 6.292 -15.281 1.00 89.19 185 ILE A CA 1
ATOM 1538 C C . ILE A 1 185 ? -2.454 5.069 -15.488 1.00 89.19 185 ILE A C 1
ATOM 1540 O O . ILE A 1 185 ? -1.230 5.194 -15.552 1.00 89.19 185 ILE A O 1
ATOM 1544 N N . LEU A 1 186 ? -3.040 3.874 -15.608 1.00 88.25 186 LEU A N 1
ATOM 1545 C CA . LEU A 1 186 ? -2.285 2.641 -15.828 1.00 88.25 186 LEU A CA 1
ATOM 1546 C C . LEU A 1 186 ? -1.564 2.628 -17.187 1.00 88.25 186 LEU A C 1
ATOM 1548 O O . LEU A 1 186 ? -0.438 2.133 -17.284 1.00 88.25 186 LEU A O 1
ATOM 1552 N N . LEU A 1 187 ? -2.194 3.154 -18.239 1.00 86.56 187 LEU A N 1
ATOM 1553 C CA . LEU A 1 187 ? -1.612 3.208 -19.583 1.00 86.56 187 LEU A CA 1
ATOM 1554 C C . LEU A 1 187 ? -0.446 4.206 -19.680 1.00 86.56 187 LEU A C 1
ATOM 1556 O O . LEU A 1 187 ? 0.487 3.973 -20.455 1.00 86.56 187 LEU A O 1
ATOM 1560 N N . ASP A 1 188 ? -0.423 5.232 -18.828 1.00 82.62 188 ASP A N 1
ATOM 1561 C CA . ASP A 1 188 ? 0.654 6.228 -18.752 1.00 82.62 188 ASP A CA 1
ATOM 1562 C C . ASP A 1 188 ? 1.954 5.716 -18.096 1.00 82.62 188 ASP A C 1
ATOM 1564 O O . ASP A 1 188 ? 2.956 6.435 -18.031 1.00 82.62 188 ASP A O 1
ATOM 1568 N N . ILE A 1 189 ? 2.015 4.444 -17.681 1.00 76.62 189 ILE A N 1
ATOM 1569 C CA . ILE A 1 189 ? 3.190 3.833 -17.027 1.00 76.62 189 ILE A CA 1
ATOM 1570 C C . ILE A 1 189 ? 4.503 4.015 -17.805 1.00 76.62 189 ILE A C 1
ATOM 1572 O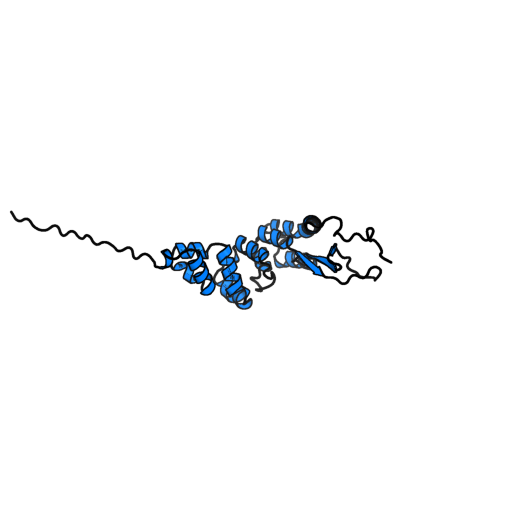 O . ILE A 1 189 ? 5.566 4.202 -17.208 1.00 76.62 189 ILE A O 1
ATOM 1576 N N . ARG A 1 190 ? 4.457 3.990 -19.145 1.00 67.94 190 ARG A N 1
ATOM 1577 C CA . ARG A 1 190 ? 5.657 4.156 -19.984 1.00 67.94 190 ARG A CA 1
ATOM 1578 C C . ARG A 1 190 ? 6.239 5.561 -19.875 1.00 67.94 190 ARG A C 1
ATOM 1580 O O . ARG A 1 190 ? 7.460 5.705 -19.820 1.00 67.94 190 ARG A O 1
ATOM 1587 N N . ILE A 1 191 ? 5.367 6.567 -19.836 1.00 73.44 191 ILE A N 1
ATOM 1588 C CA . ILE A 1 191 ? 5.744 7.973 -19.677 1.00 73.44 191 ILE A CA 1
ATOM 1589 C C . ILE A 1 191 ? 6.323 8.162 -18.275 1.00 73.44 191 ILE A C 1
ATOM 1591 O O . ILE A 1 191 ? 7.454 8.625 -18.137 1.00 73.44 191 ILE A O 1
ATOM 1595 N N . ILE A 1 192 ? 5.619 7.659 -17.254 1.00 70.00 192 ILE A N 1
ATOM 1596 C CA . ILE A 1 192 ? 6.057 7.703 -15.853 1.00 70.00 192 ILE A CA 1
ATOM 1597 C C . ILE A 1 192 ? 7.459 7.104 -15.690 1.00 70.00 192 ILE A C 1
ATOM 1599 O O . ILE A 1 192 ? 8.323 7.717 -15.072 1.00 70.00 192 ILE A O 1
ATOM 1603 N N . ARG A 1 193 ? 7.737 5.932 -16.271 1.00 65.94 193 ARG A N 1
ATOM 1604 C CA . ARG A 1 193 ? 9.051 5.279 -16.152 1.00 65.94 193 ARG A CA 1
ATOM 1605 C C . ARG A 1 193 ? 10.179 6.099 -16.773 1.00 65.94 193 ARG A C 1
ATOM 1607 O O . ARG A 1 193 ? 11.273 6.163 -16.216 1.00 65.94 193 ARG A O 1
ATOM 1614 N N . HIS A 1 194 ? 9.933 6.698 -17.933 1.00 64.62 194 HIS A N 1
ATOM 1615 C CA . HIS A 1 194 ? 10.912 7.560 -18.585 1.00 64.62 194 HIS A CA 1
ATOM 1616 C C . HIS A 1 194 ? 11.205 8.808 -17.740 1.00 64.62 194 HIS A C 1
ATOM 1618 O O . HIS A 1 194 ? 12.368 9.182 -17.578 1.00 64.62 194 HIS A O 1
ATOM 1624 N N . ASP A 1 195 ? 10.174 9.380 -17.119 1.00 66.56 195 ASP A N 1
ATOM 1625 C CA . ASP A 1 195 ? 10.323 10.479 -16.167 1.00 66.56 195 ASP A CA 1
ATOM 1626 C C . ASP A 1 195 ? 11.077 10.053 -14.907 1.00 66.56 195 ASP A C 1
ATOM 1628 O O . ASP A 1 195 ? 11.897 10.820 -14.418 1.00 66.56 195 ASP A O 1
ATOM 1632 N N . LEU A 1 196 ? 10.875 8.832 -14.400 1.00 66.38 196 LEU A N 1
ATOM 1633 C CA . LEU A 1 196 ? 11.647 8.312 -13.268 1.00 66.38 196 LEU A CA 1
ATOM 1634 C C . LEU A 1 196 ? 13.131 8.206 -13.607 1.00 66.38 196 LEU A C 1
ATOM 1636 O O . LEU A 1 196 ? 13.952 8.684 -12.835 1.00 66.38 196 LEU A O 1
ATOM 1640 N N . VAL A 1 197 ? 13.492 7.647 -14.766 1.00 62.50 197 VAL A N 1
ATOM 1641 C CA . VAL A 1 197 ? 14.901 7.558 -15.195 1.00 62.50 197 VAL A CA 1
ATOM 1642 C C . VAL A 1 197 ? 15.543 8.948 -15.268 1.00 62.50 197 VAL A C 1
ATOM 1644 O O . VAL A 1 197 ? 16.671 9.120 -14.812 1.00 62.50 197 VAL A O 1
ATOM 1647 N N . LYS A 1 198 ? 14.811 9.952 -15.766 1.00 60.75 198 LYS A N 1
ATOM 1648 C CA . LYS A 1 198 ? 15.257 11.355 -15.784 1.00 60.75 198 LYS A CA 1
ATOM 1649 C C . LYS A 1 198 ? 15.286 12.002 -14.391 1.00 60.75 198 LYS A C 1
ATOM 1651 O O . LYS A 1 198 ? 16.163 12.808 -14.107 1.00 60.75 198 LYS A O 1
ATOM 1656 N N . GLY A 1 199 ? 14.327 11.661 -13.532 1.00 53.19 199 GLY A N 1
ATOM 1657 C CA . GLY A 1 199 ? 14.058 12.275 -12.230 1.00 53.19 199 GLY A CA 1
ATOM 1658 C C . GLY A 1 199 ? 14.788 11.646 -11.042 1.00 53.19 199 GLY A C 1
ATOM 1659 O O . GLY A 1 199 ? 14.772 12.220 -9.959 1.00 53.19 199 GLY A O 1
ATOM 1660 N N . CYS A 1 200 ? 15.481 10.516 -11.219 1.00 57.47 200 CYS A N 1
ATOM 1661 C CA . CYS A 1 200 ? 16.283 9.854 -10.178 1.00 57.47 200 CYS A CA 1
ATOM 1662 C C . CYS A 1 200 ? 17.490 10.678 -9.669 1.00 57.47 200 CYS A C 1
ATOM 1664 O O . CYS A 1 200 ? 18.304 10.149 -8.914 1.00 57.47 200 CYS A O 1
ATOM 1666 N N . GLY A 1 201 ? 17.655 11.940 -10.089 1.00 48.97 201 GLY A N 1
ATOM 1667 C CA . GLY A 1 201 ? 18.789 12.785 -9.698 1.00 48.97 201 GLY A CA 1
ATOM 1668 C C . GLY A 1 201 ? 20.141 12.238 -10.169 1.00 48.97 201 GLY A C 1
ATOM 1669 O O . GLY A 1 201 ? 21.175 12.547 -9.582 1.00 48.97 201 GLY A O 1
ATOM 1670 N N . ILE A 1 202 ? 20.134 11.386 -11.196 1.00 53.50 202 ILE A N 1
ATOM 1671 C CA . ILE A 1 202 ? 21.337 10.788 -11.770 1.00 53.50 202 ILE A CA 1
ATOM 1672 C C . ILE A 1 202 ? 21.935 11.831 -12.706 1.00 53.50 202 ILE A C 1
ATOM 1674 O O . ILE A 1 202 ? 21.299 12.218 -13.685 1.00 53.50 202 ILE A O 1
ATOM 1678 N N . SER A 1 203 ? 23.138 12.312 -12.384 1.00 53.28 203 SER A N 1
ATOM 1679 C CA . SER A 1 203 ? 23.889 13.181 -13.289 1.00 53.28 203 SER A CA 1
ATOM 1680 C C . SER A 1 203 ? 24.089 12.472 -14.631 1.00 53.28 203 SER A C 1
ATOM 1682 O O . SER A 1 203 ? 24.150 11.243 -14.682 1.00 53.28 203 SER A O 1
ATOM 1684 N N . GLU A 1 204 ? 24.232 13.219 -15.730 1.00 55.16 204 GLU A N 1
ATOM 1685 C CA . GLU A 1 204 ? 24.473 12.624 -17.058 1.00 55.16 204 GLU A CA 1
ATOM 1686 C C . GLU A 1 204 ? 25.665 11.644 -17.083 1.00 55.16 204 GLU A C 1
ATOM 1688 O O . GLU A 1 204 ? 25.733 10.763 -17.937 1.00 55.16 204 GLU A O 1
ATOM 1693 N N . GLU A 1 205 ? 26.591 11.782 -16.133 1.00 52.81 205 GLU A N 1
ATOM 1694 C CA . GLU A 1 205 ? 27.768 10.935 -15.923 1.00 52.81 205 GLU A CA 1
ATOM 1695 C C . GLU A 1 205 ? 27.439 9.544 -15.349 1.00 52.81 205 GLU A C 1
ATOM 1697 O O . GLU A 1 205 ? 28.178 8.592 -15.594 1.00 52.81 205 GLU A O 1
ATOM 1702 N N . GLY A 1 206 ? 26.348 9.414 -14.585 1.00 49.44 206 GLY A N 1
ATOM 1703 C CA . GLY A 1 206 ? 25.888 8.152 -13.987 1.00 49.44 206 GLY A CA 1
ATOM 1704 C C . GLY A 1 206 ? 24.935 7.347 -14.879 1.00 49.44 206 GLY A C 1
ATOM 1705 O O . GLY A 1 206 ? 24.636 6.183 -14.581 1.00 49.44 206 GLY A O 1
ATOM 1706 N N . LEU A 1 207 ? 24.460 7.950 -15.974 1.00 58.72 207 LEU A N 1
ATOM 1707 C CA . LEU A 1 207 ? 23.693 7.259 -17.004 1.00 58.72 207 LEU A CA 1
ATOM 1708 C C . LEU A 1 207 ? 24.612 6.320 -17.784 1.00 58.72 207 LEU A C 1
ATOM 1710 O O . LEU A 1 207 ? 25.728 6.677 -18.170 1.00 58.72 207 LEU A O 1
ATOM 1714 N N . PHE A 1 208 ? 24.138 5.106 -18.052 1.00 59.53 208 PHE A N 1
ATOM 1715 C CA . PHE A 1 208 ? 24.877 4.202 -18.920 1.00 59.53 208 PHE A CA 1
ATOM 1716 C C . PHE A 1 208 ? 24.839 4.720 -20.366 1.00 59.53 208 PHE A C 1
ATOM 1718 O O . PHE A 1 208 ? 23.855 4.555 -21.082 1.00 59.53 208 PHE A O 1
ATOM 1725 N N . LEU A 1 209 ? 25.932 5.348 -20.800 1.00 60.00 209 LEU A N 1
ATOM 1726 C CA . LEU A 1 209 ? 26.162 5.753 -22.184 1.00 60.00 209 LEU A CA 1
ATOM 1727 C C . LEU A 1 209 ? 27.259 4.868 -22.771 1.00 60.00 209 LEU A C 1
ATOM 1729 O O . LEU A 1 209 ? 28.433 4.998 -22.418 1.00 60.00 209 LEU A O 1
ATOM 1733 N N . LYS A 1 210 ? 26.874 3.970 -23.684 1.00 54.22 210 LYS A N 1
ATOM 1734 C CA . LYS A 1 210 ? 27.775 3.004 -24.339 1.00 54.22 210 LYS A CA 1
ATOM 1735 C C . LYS A 1 210 ? 29.008 3.671 -24.971 1.00 54.22 210 LYS A C 1
ATOM 1737 O O . LYS A 1 210 ? 30.079 3.076 -24.998 1.00 54.22 210 LYS A O 1
ATOM 1742 N N . GLU A 1 211 ? 28.851 4.915 -25.415 1.00 51.50 211 GLU A N 1
ATOM 1743 C CA . GLU A 1 211 ? 29.833 5.712 -26.161 1.00 51.50 211 GLU A CA 1
ATOM 1744 C C . GLU A 1 211 ? 30.773 6.553 -25.276 1.00 51.50 211 GLU A C 1
ATOM 1746 O O . GLU A 1 211 ? 31.845 6.942 -25.728 1.00 51.50 211 GLU A O 1
ATOM 1751 N N . LYS A 1 212 ? 30.426 6.825 -24.006 1.00 49.94 212 LYS A N 1
ATOM 1752 C CA . LYS A 1 212 ? 31.212 7.710 -23.115 1.00 49.94 212 LYS A CA 1
ATOM 1753 C C . LYS A 1 212 ? 32.208 6.970 -22.209 1.00 49.94 212 LYS A C 1
ATOM 1755 O O . LYS A 1 212 ? 32.734 7.551 -21.258 1.00 49.94 212 LYS A O 1
ATOM 1760 N N . ARG A 1 213 ? 32.499 5.689 -22.460 1.00 48.47 213 ARG A N 1
ATOM 1761 C CA . ARG A 1 213 ? 33.454 4.942 -21.627 1.00 48.47 213 ARG A CA 1
ATOM 1762 C C . ARG A 1 213 ? 34.903 5.319 -21.929 1.00 48.47 213 ARG A C 1
ATOM 1764 O O . ARG A 1 213 ? 35.392 5.082 -23.027 1.00 48.47 213 ARG A O 1
ATOM 1771 N N . LYS A 1 214 ? 35.627 5.769 -20.897 1.00 46.41 214 LYS A N 1
ATOM 1772 C CA . LYS A 1 214 ? 37.086 5.612 -20.850 1.00 46.41 214 LYS A CA 1
ATOM 1773 C C . LYS A 1 214 ? 37.390 4.123 -20.717 1.00 46.41 214 LYS A C 1
ATOM 1775 O O . LYS A 1 214 ? 37.152 3.523 -19.670 1.00 46.41 214 LYS A O 1
ATOM 1780 N N . VAL A 1 215 ? 37.866 3.528 -21.805 1.00 35.25 215 VAL A N 1
ATOM 1781 C CA . VAL A 1 215 ? 38.503 2.213 -21.779 1.00 35.25 215 VAL A CA 1
ATOM 1782 C C . VAL A 1 215 ? 39.833 2.403 -21.058 1.00 35.25 215 VAL A C 1
ATOM 1784 O O . VAL A 1 215 ? 40.733 3.045 -21.592 1.00 35.25 215 VAL A O 1
ATOM 1787 N N . TYR A 1 216 ? 39.941 1.910 -19.828 1.00 37.81 216 TYR A N 1
ATOM 1788 C CA . TYR A 1 216 ? 41.250 1.697 -19.225 1.00 37.81 216 TYR A CA 1
ATOM 1789 C C . TYR A 1 216 ? 41.732 0.341 -19.736 1.00 37.81 216 TYR A C 1
ATOM 1791 O O . TYR A 1 216 ? 41.163 -0.690 -19.374 1.00 37.81 216 TYR A O 1
ATOM 1799 N N . ILE A 1 217 ? 42.675 0.397 -20.680 1.00 32.88 217 ILE A N 1
ATOM 1800 C CA . ILE A 1 217 ? 43.488 -0.741 -21.125 1.00 32.88 217 ILE A CA 1
ATOM 1801 C C . ILE A 1 217 ? 44.519 -1.024 -20.036 1.00 32.88 217 ILE A C 1
ATOM 1803 O O . ILE A 1 217 ? 45.082 -0.032 -19.516 1.00 32.88 217 ILE A O 1
#

Organism: NCBI:txid61424

Secondary structure (DSSP, 8-state):
------------------GGGGS-HHHHHHHHHHH--GGGGGG-HHHHHHHHSHHHHHHHIIIIITTSHHHIIIIIHHH-HHHHT-HHHHHHHHHTT--TTTTGGGSHHHHHHHTT-HHHHHHHHH-EEEEEE---TTS--S---SEEETTEEEEEEESS-GGGHHHHHHHTTTTSGGGHHHHHHHHTHHHHHHHHHHHS---TTTB--TTS-----